Protein AF-A0A968VVZ3-F1 (afdb_monomer)

Radius of gyration: 20.64 Å; Cα contacts (8 Å, |Δi|>4): 419; chains: 1; bounding box: 50×40×56 Å

Foldseek 3Di:
DVLVVLVVCLVVLALVVLLVVLQVVLVVQVVDPSSVVSNVVSVVSQQQLQFQVNLLVLLVVQFADADDPVRAALEAAEEEQEDPFWFADPVVRAIDGDLFCQSVVVLVVCVVVNSHVAYEYEFADQDPVRPTGFRQVRVLVVVVVVPDDPVRYHYHHPDNDLLSSLQRVCVVQDQAGAYEYRGARLLQVQNVLLNVLNNHNYDYRHDSYDPNPDDPDDVSSRDGHPVSSRVSSVNSSNVVVNVVCVVVSSD

Structure (mmCIF, N/CA/C/O backbone):
data_AF-A0A968VVZ3-F1
#
_entry.id   AF-A0A968VVZ3-F1
#
loop_
_atom_site.group_PDB
_atom_site.id
_atom_site.type_symbol
_atom_site.label_atom_id
_atom_site.label_alt_id
_atom_site.label_comp_id
_atom_site.label_asym_id
_atom_site.label_entity_id
_atom_site.label_seq_id
_atom_site.pdbx_PDB_ins_code
_atom_site.Cartn_x
_atom_site.Cartn_y
_atom_site.Cartn_z
_atom_site.occupancy
_atom_site.B_iso_or_equiv
_atom_site.auth_seq_id
_atom_site.auth_comp_id
_atom_site.auth_asym_id
_atom_site.auth_atom_id
_atom_site.pdbx_PDB_model_num
ATOM 1 N N . MET A 1 1 ? 19.762 0.634 8.869 1.00 58.88 1 MET A N 1
ATOM 2 C CA . MET A 1 1 ? 20.453 0.510 7.560 1.00 58.88 1 MET A CA 1
ATOM 3 C C . MET A 1 1 ? 19.521 0.044 6.439 1.00 58.88 1 MET A C 1
ATOM 5 O O . MET A 1 1 ? 19.514 0.668 5.385 1.00 58.88 1 MET A O 1
ATOM 9 N N . PHE A 1 2 ? 18.680 -0.972 6.680 1.00 71.88 2 PHE A N 1
ATOM 10 C CA . PHE A 1 2 ? 17.691 -1.483 5.718 1.00 71.88 2 PHE A CA 1
ATOM 11 C C . PHE A 1 2 ? 16.818 -0.399 5.060 1.00 71.88 2 PHE A C 1
ATOM 13 O O . PHE A 1 2 ? 16.739 -0.318 3.838 1.00 71.88 2 PHE A O 1
ATOM 20 N N . PHE A 1 3 ? 16.227 0.485 5.869 1.00 67.62 3 PHE A N 1
ATOM 21 C CA . PHE A 1 3 ? 15.363 1.565 5.387 1.00 67.62 3 PHE A CA 1
ATOM 22 C C . PHE A 1 3 ? 16.064 2.486 4.369 1.00 67.62 3 PHE A C 1
ATOM 24 O O . PHE A 1 3 ? 15.521 2.745 3.297 1.00 67.62 3 PHE A O 1
ATOM 31 N N . ILE A 1 4 ? 17.307 2.895 4.645 1.00 69.31 4 ILE A N 1
ATOM 32 C CA . ILE A 1 4 ? 18.108 3.765 3.766 1.00 69.31 4 ILE A CA 1
ATOM 33 C C . ILE A 1 4 ? 18.433 3.052 2.448 1.00 69.31 4 ILE A C 1
ATOM 35 O O . ILE A 1 4 ? 18.182 3.592 1.373 1.00 69.31 4 ILE A O 1
ATOM 39 N N . ILE A 1 5 ? 18.926 1.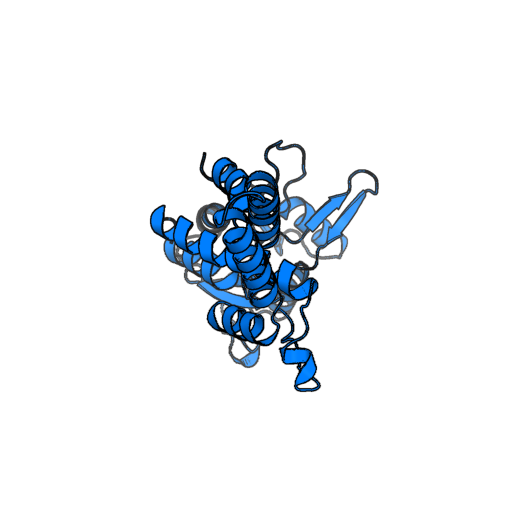811 2.526 1.00 71.44 5 ILE A N 1
ATOM 40 C CA . ILE A 1 5 ? 19.274 1.014 1.342 1.00 71.44 5 ILE A CA 1
ATOM 41 C C . ILE A 1 5 ? 18.036 0.782 0.471 1.00 71.44 5 ILE A C 1
ATOM 43 O O . ILE A 1 5 ? 18.108 0.940 -0.743 1.00 71.44 5 ILE A O 1
ATOM 47 N N . SER A 1 6 ? 16.881 0.491 1.074 1.00 70.81 6 SER A N 1
ATOM 48 C CA . SER A 1 6 ? 15.631 0.290 0.333 1.00 70.81 6 SER A CA 1
ATOM 49 C C . SER A 1 6 ? 15.161 1.548 -0.413 1.00 70.81 6 SER A C 1
ATOM 51 O O . SER A 1 6 ? 14.574 1.440 -1.488 1.00 70.81 6 SER A O 1
ATOM 53 N N . LYS A 1 7 ? 15.451 2.747 0.114 1.00 70.00 7 LYS A N 1
ATOM 54 C CA . LYS A 1 7 ? 15.135 4.025 -0.542 1.00 70.00 7 LYS A CA 1
ATOM 55 C C . LYS A 1 7 ? 16.093 4.316 -1.698 1.00 70.00 7 LYS A C 1
ATOM 57 O O . LYS A 1 7 ? 15.634 4.756 -2.746 1.00 70.00 7 LYS A O 1
ATOM 62 N N . ILE A 1 8 ? 17.387 4.025 -1.530 1.00 70.19 8 ILE A N 1
ATOM 63 C CA . ILE A 1 8 ? 18.401 4.211 -2.579 1.00 70.19 8 ILE A CA 1
ATOM 64 C C . ILE A 1 8 ? 18.1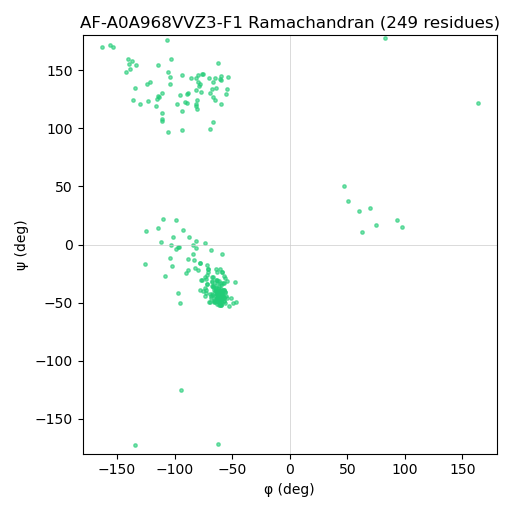98 3.188 -3.697 1.00 70.19 8 ILE A C 1
ATOM 66 O O . ILE A 1 8 ? 18.095 3.558 -4.854 1.00 70.19 8 ILE A O 1
ATOM 70 N N . LEU A 1 9 ? 18.054 1.903 -3.389 1.00 73.88 9 LEU A N 1
ATOM 71 C CA . LEU A 1 9 ? 17.836 0.885 -4.422 1.00 73.88 9 LEU A CA 1
ATOM 72 C C . LEU A 1 9 ? 16.436 0.961 -5.039 1.00 73.88 9 LEU A C 1
ATOM 74 O O . LEU A 1 9 ? 16.229 0.464 -6.141 1.00 73.88 9 LEU A O 1
ATOM 78 N N . GLY A 1 10 ? 15.492 1.631 -4.373 1.00 72.75 10 GLY A N 1
ATOM 79 C CA . GLY A 1 10 ? 14.137 1.829 -4.871 1.00 72.75 10 GLY A CA 1
ATOM 80 C C . GLY A 1 10 ? 14.082 2.511 -6.239 1.00 72.75 10 GLY A C 1
ATOM 81 O O . GLY A 1 10 ? 13.211 2.160 -7.032 1.00 72.75 10 GLY A O 1
ATOM 82 N N . PHE A 1 11 ? 15.017 3.417 -6.568 1.00 76.62 11 PHE A N 1
ATOM 83 C CA . PHE A 1 11 ? 15.039 4.035 -7.902 1.00 76.62 11 PHE A CA 1
ATOM 84 C C . PHE A 1 11 ? 15.372 3.002 -8.988 1.00 76.62 11 PHE A C 1
ATOM 86 O O . PHE A 1 11 ? 14.770 3.023 -10.058 1.00 76.62 11 PHE A O 1
ATOM 93 N N . LEU A 1 12 ? 16.250 2.035 -8.711 1.00 82.88 12 LEU A N 1
ATOM 94 C CA . LEU A 1 12 ? 16.643 1.003 -9.676 1.00 82.88 12 LEU A CA 1
ATOM 95 C C . LEU A 1 12 ? 15.517 0.019 -10.008 1.00 82.88 12 LEU A C 1
ATOM 97 O O . LEU A 1 12 ? 15.704 -0.825 -10.871 1.00 82.88 12 LEU A O 1
ATOM 101 N N . VAL A 1 13 ? 14.361 0.105 -9.353 1.00 88.56 13 VAL A N 1
ATOM 102 C CA . VAL A 1 13 ? 13.221 -0.788 -9.601 1.00 88.56 13 VAL A CA 1
ATOM 103 C C . VAL A 1 13 ? 12.302 -0.260 -10.705 1.00 88.56 13 VAL A C 1
ATOM 105 O O . VAL A 1 13 ? 11.555 -1.023 -11.311 1.00 88.56 13 VAL A O 1
ATOM 108 N N . TYR A 1 14 ? 12.341 1.044 -10.981 1.00 91.25 14 TYR A N 1
ATOM 109 C CA . TYR A 1 14 ? 11.427 1.666 -11.933 1.00 91.25 14 TYR A CA 1
ATOM 110 C C . TYR A 1 14 ? 11.905 1.431 -13.374 1.00 91.25 14 TYR A C 1
ATOM 112 O O . TYR A 1 14 ? 13.008 1.871 -13.713 1.00 91.25 14 TYR A O 1
ATOM 120 N N . PRO A 1 15 ? 11.070 0.846 -14.260 1.00 94.50 15 PRO A N 1
ATOM 121 C CA . PRO A 1 15 ? 11.442 0.597 -15.656 1.00 94.50 15 PRO A CA 1
ATOM 122 C C . PRO A 1 15 ? 11.880 1.857 -16.416 1.00 94.50 15 PRO A C 1
ATOM 124 O O . PRO A 1 15 ? 12.727 1.783 -17.304 1.00 94.50 15 PRO A O 1
ATOM 127 N N . ALA A 1 16 ? 11.368 3.031 -16.031 1.00 92.81 16 ALA A N 1
ATOM 128 C CA . ALA A 1 16 ? 11.788 4.324 -16.573 1.00 92.81 16 ALA A CA 1
ATOM 129 C C . ALA A 1 16 ? 13.296 4.569 -16.435 1.00 92.81 16 ALA A C 1
ATOM 131 O O . ALA A 1 16 ? 13.942 5.040 -17.372 1.00 92.81 16 ALA A O 1
ATOM 132 N N . ASN A 1 17 ? 13.873 4.187 -15.295 1.00 93.31 17 ASN A N 1
ATOM 133 C CA . ASN A 1 17 ? 15.298 4.359 -15.048 1.00 93.31 17 ASN A CA 1
ATOM 134 C C . ASN A 1 17 ? 16.124 3.387 -15.895 1.00 93.31 17 ASN A C 1
ATOM 136 O O . ASN A 1 17 ? 17.183 3.764 -16.389 1.00 93.31 17 ASN A O 1
ATOM 140 N N . TRP A 1 18 ? 15.623 2.174 -16.147 1.00 95.19 18 TRP A N 1
ATOM 141 C CA . TRP A 1 18 ? 16.274 1.226 -17.057 1.00 95.19 18 TRP A CA 1
ATOM 142 C C . TRP A 1 18 ? 16.308 1.762 -18.485 1.00 95.19 18 TRP A C 1
ATOM 144 O O . TRP A 1 18 ? 17.365 1.763 -19.110 1.00 95.19 18 TRP A O 1
ATOM 154 N N . VAL A 1 19 ? 15.178 2.280 -18.975 1.00 96.50 19 VAL A N 1
ATOM 155 C CA . VAL A 1 19 ? 15.088 2.924 -20.294 1.00 96.50 19 VAL A CA 1
ATOM 156 C C . VAL A 1 19 ? 16.096 4.068 -20.397 1.00 96.50 19 VAL A C 1
ATOM 158 O O . VAL A 1 19 ? 16.888 4.087 -21.339 1.00 96.50 19 VAL A O 1
ATOM 161 N N . GLY A 1 20 ? 16.130 4.972 -19.412 1.00 95.94 20 GLY A N 1
ATOM 162 C CA . GLY A 1 20 ? 17.057 6.108 -19.388 1.00 95.94 20 GLY A CA 1
ATOM 163 C C . GLY A 1 20 ? 18.530 5.691 -19.397 1.00 95.94 20 GLY A C 1
ATOM 164 O O . GLY A 1 20 ? 19.295 6.157 -20.242 1.00 95.94 20 GLY A O 1
ATOM 165 N N . ILE A 1 21 ? 18.923 4.763 -18.519 1.00 95.75 21 ILE A N 1
ATOM 166 C CA . ILE A 1 21 ? 20.298 4.237 -18.445 1.00 95.75 21 ILE A CA 1
ATOM 167 C C . ILE A 1 21 ? 20.705 3.598 -19.779 1.00 95.75 21 ILE A C 1
ATOM 169 O O . ILE A 1 21 ? 21.800 3.855 -20.284 1.00 95.75 21 ILE A O 1
ATOM 173 N N . LEU A 1 22 ? 19.821 2.801 -20.385 1.00 97.44 22 LEU A N 1
ATOM 174 C CA . LEU A 1 22 ? 20.093 2.155 -21.668 1.00 97.44 22 LEU A CA 1
ATOM 175 C C . LEU A 1 22 ? 20.191 3.158 -22.820 1.00 97.44 22 LEU A C 1
ATOM 177 O O . LEU A 1 22 ? 21.026 2.963 -23.699 1.00 97.44 22 LEU A O 1
ATOM 181 N N . LEU A 1 23 ? 19.400 4.236 -22.821 1.00 98.12 23 LEU A N 1
ATOM 182 C CA . LEU A 1 23 ? 19.503 5.294 -23.833 1.00 98.12 23 LEU A CA 1
ATOM 183 C C . LEU A 1 23 ? 20.813 6.077 -23.711 1.00 98.12 23 LEU A C 1
ATOM 185 O O . LEU A 1 23 ? 21.470 6.322 -24.723 1.00 98.12 23 LEU A O 1
ATOM 189 N N . VAL A 1 24 ? 21.232 6.418 -22.489 1.00 98.06 24 VAL A N 1
ATOM 190 C CA . VAL A 1 24 ? 22.539 7.052 -22.249 1.00 98.06 24 V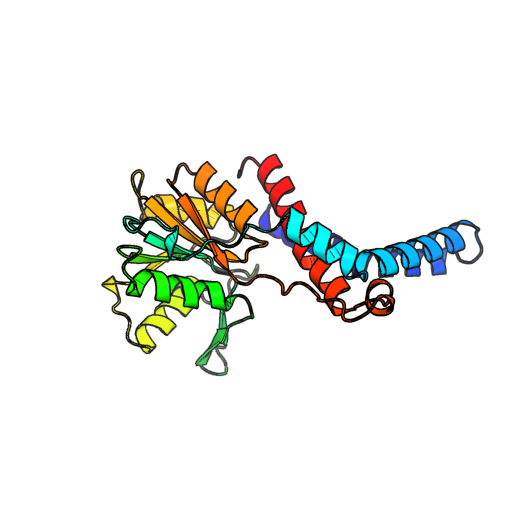AL A CA 1
ATOM 191 C C . VAL A 1 24 ? 23.664 6.133 -22.720 1.00 98.06 24 VAL A C 1
ATOM 193 O O . VAL A 1 24 ? 24.543 6.565 -23.465 1.00 98.06 24 VAL A O 1
ATOM 196 N N . GLY A 1 25 ? 23.605 4.846 -22.372 1.00 98.00 25 GLY A N 1
ATOM 197 C CA . GLY A 1 25 ? 24.554 3.853 -22.868 1.00 98.00 25 GLY A CA 1
ATOM 198 C C . GLY A 1 25 ? 24.547 3.752 -24.398 1.00 98.00 25 GLY A C 1
ATOM 199 O O . GLY A 1 25 ? 25.604 3.773 -25.026 1.00 98.00 25 GLY A O 1
ATOM 200 N N . ALA A 1 26 ? 23.369 3.713 -25.023 1.00 97.94 26 ALA A N 1
ATOM 201 C CA . ALA A 1 26 ? 23.236 3.675 -26.477 1.00 97.94 26 ALA A CA 1
ATOM 202 C C . ALA A 1 26 ? 23.899 4.886 -27.149 1.00 97.94 26 ALA A C 1
ATOM 204 O O . ALA A 1 26 ? 24.568 4.732 -28.172 1.00 97.94 26 ALA A O 1
ATOM 205 N N . TRP A 1 27 ? 23.762 6.074 -26.555 1.00 97.75 27 TRP A N 1
ATOM 206 C CA . TRP A 1 27 ? 24.393 7.300 -27.036 1.00 97.75 27 TRP A CA 1
ATOM 207 C C . TRP A 1 27 ? 25.920 7.287 -26.876 1.00 97.75 27 TRP A C 1
ATOM 209 O O . TRP A 1 27 ? 26.628 7.597 -27.838 1.00 97.75 27 TRP A O 1
ATOM 219 N N . LEU A 1 28 ? 26.435 6.876 -25.712 1.00 98.06 28 LEU A N 1
ATOM 220 C CA . LEU A 1 28 ? 27.879 6.774 -25.451 1.00 98.06 28 LEU A CA 1
ATOM 221 C C . LEU A 1 28 ? 28.561 5.780 -26.402 1.00 98.06 28 LEU A C 1
ATOM 223 O O . LEU A 1 28 ? 29.634 6.056 -26.937 1.00 98.06 28 LEU A O 1
ATOM 227 N N . PHE A 1 29 ? 27.906 4.652 -26.684 1.00 97.19 29 PHE A N 1
ATOM 228 C CA . PHE A 1 29 ? 28.425 3.596 -27.555 1.00 97.19 29 PHE A CA 1
ATOM 229 C C . PHE A 1 29 ? 27.881 3.659 -28.989 1.00 97.19 29 PHE A C 1
ATOM 231 O O . PHE A 1 29 ? 27.949 2.661 -29.707 1.00 97.19 29 PHE A O 1
ATOM 238 N N . LYS A 1 30 ? 27.376 4.813 -29.453 1.00 94.62 30 LYS A N 1
ATOM 239 C CA . LYS A 1 30 ? 26.719 4.952 -30.772 1.00 94.62 30 LYS A CA 1
ATOM 240 C C . LYS A 1 30 ? 27.588 4.569 -31.975 1.00 94.62 30 LYS A C 1
ATOM 242 O O . LYS A 1 30 ? 27.058 4.234 -33.027 1.00 94.62 30 LYS A O 1
ATOM 247 N N . LYS A 1 31 ? 28.918 4.617 -31.826 1.00 95.44 31 LYS A N 1
ATOM 248 C CA . LYS A 1 31 ? 29.891 4.210 -32.859 1.00 95.44 31 LYS A CA 1
ATOM 249 C C . LYS A 1 31 ? 30.174 2.700 -32.875 1.00 95.44 31 LYS A C 1
ATOM 251 O O . LYS A 1 31 ? 30.846 2.220 -33.778 1.00 95.44 31 LYS A O 1
ATOM 256 N N . HIS A 1 32 ? 29.674 1.952 -31.892 1.00 95.56 32 HIS A N 1
ATOM 257 C CA . HIS A 1 32 ? 29.888 0.514 -31.743 1.00 95.56 32 HIS A CA 1
ATOM 258 C C . HIS A 1 32 ? 28.574 -0.254 -31.921 1.00 95.56 32 HIS A C 1
ATOM 260 O O . HIS A 1 32 ? 27.493 0.245 -31.603 1.00 95.56 32 HIS A O 1
ATOM 266 N N . ALA A 1 33 ? 28.655 -1.524 -32.331 1.00 94.06 33 ALA A N 1
ATOM 267 C CA . ALA A 1 33 ? 27.480 -2.401 -32.427 1.00 94.06 33 ALA A CA 1
ATOM 268 C C . ALA A 1 33 ? 26.717 -2.529 -31.089 1.00 94.06 33 ALA A C 1
ATOM 270 O O . ALA A 1 33 ? 25.503 -2.745 -31.079 1.00 94.06 33 ALA A O 1
ATOM 271 N N . ALA A 1 34 ? 27.415 -2.351 -29.961 1.00 95.50 34 ALA A N 1
ATOM 272 C CA . ALA A 1 34 ? 26.825 -2.312 -28.627 1.00 95.50 34 ALA A CA 1
ATOM 273 C C . ALA A 1 34 ? 25.782 -1.190 -28.465 1.00 95.50 34 ALA A C 1
ATOM 275 O O . ALA A 1 34 ? 24.735 -1.438 -27.874 1.00 95.50 34 ALA A O 1
ATOM 276 N N . GLY A 1 35 ? 25.995 -0.001 -29.047 1.00 96.88 35 GLY A N 1
ATOM 277 C CA . GLY A 1 35 ? 25.041 1.108 -28.947 1.00 96.88 35 GLY A CA 1
ATOM 278 C C . GLY A 1 35 ? 23.679 0.770 -29.557 1.00 96.88 35 GLY A C 1
ATOM 279 O O . GLY A 1 35 ? 22.640 1.009 -28.945 1.00 96.88 35 GLY A O 1
ATOM 280 N N . LYS A 1 36 ? 23.673 0.099 -30.719 1.00 96.50 36 LYS A N 1
ATOM 281 C CA . LYS A 1 36 ? 22.439 -0.379 -31.365 1.00 96.50 36 LYS A CA 1
ATOM 282 C C . LYS A 1 36 ? 21.722 -1.432 -30.513 1.00 96.50 36 LYS A C 1
ATOM 284 O O . LYS A 1 36 ? 20.500 -1.392 -30.413 1.00 96.50 36 LYS A O 1
ATOM 289 N N . LYS A 1 37 ? 22.462 -2.347 -29.873 1.00 97.50 37 LYS A N 1
ATOM 290 C CA . LYS A 1 37 ? 21.883 -3.344 -28.951 1.00 97.50 37 LYS A CA 1
ATOM 291 C C . LYS A 1 37 ? 21.221 -2.679 -27.740 1.00 97.50 37 LYS A C 1
ATOM 293 O O . LYS A 1 37 ? 20.104 -3.049 -27.397 1.00 97.50 37 LYS A O 1
ATOM 298 N N . LEU A 1 38 ? 21.872 -1.683 -27.137 1.00 98.19 38 LEU A N 1
ATOM 299 C CA . LEU A 1 38 ? 21.331 -0.933 -25.996 1.00 98.19 38 LEU A CA 1
ATOM 300 C C . LEU A 1 38 ? 20.068 -0.144 -26.369 1.00 98.19 38 LEU A C 1
ATOM 302 O O . LEU A 1 38 ? 19.110 -0.135 -25.600 1.00 98.19 38 LEU A O 1
ATOM 306 N N . LEU A 1 39 ? 20.026 0.446 -27.569 1.00 98.00 39 LEU A N 1
ATOM 307 C CA . LEU A 1 39 ? 18.833 1.123 -28.080 1.00 98.00 39 LEU A CA 1
ATOM 308 C C . LEU A 1 39 ? 17.647 0.157 -28.219 1.00 98.00 39 LEU A C 1
ATOM 310 O O . LEU A 1 39 ? 16.561 0.444 -27.719 1.00 98.00 39 LEU A O 1
ATOM 314 N N . TRP A 1 40 ? 17.856 -1.002 -28.853 1.00 98.00 40 TRP A N 1
ATOM 315 C CA . TRP A 1 40 ? 16.805 -2.016 -28.993 1.00 98.00 40 TRP A CA 1
ATOM 316 C C . TRP A 1 40 ? 16.369 -2.595 -27.649 1.00 98.00 40 TRP A C 1
ATOM 318 O O . TRP A 1 40 ? 15.178 -2.817 -27.451 1.00 98.00 40 TRP A O 1
ATOM 328 N N . ALA A 1 41 ? 17.298 -2.789 -26.709 1.00 97.88 41 ALA A N 1
ATOM 329 C CA . ALA A 1 41 ? 16.965 -3.202 -25.350 1.00 97.88 41 ALA A CA 1
ATOM 330 C C . ALA A 1 41 ? 16.096 -2.153 -24.638 1.00 97.88 41 ALA A C 1
ATOM 332 O O . ALA A 1 41 ? 15.095 -2.508 -24.023 1.00 97.88 41 ALA A O 1
ATOM 333 N N . SER A 1 42 ? 16.431 -0.865 -24.770 1.00 97.75 42 SER A N 1
ATOM 334 C CA . SER A 1 42 ? 15.635 0.229 -24.205 1.00 97.75 42 SER A CA 1
ATOM 335 C C . SER A 1 42 ? 14.214 0.247 -24.774 1.00 97.75 42 SER A C 1
ATOM 337 O O . SER A 1 42 ? 13.242 0.284 -24.019 1.00 97.75 42 SER A O 1
ATOM 339 N N . LEU A 1 43 ? 14.084 0.117 -26.099 1.00 96.50 43 LEU A N 1
ATOM 340 C CA . LEU A 1 43 ? 12.785 0.044 -26.762 1.00 96.50 43 LEU A CA 1
ATOM 341 C C . LEU A 1 43 ? 11.986 -1.191 -26.324 1.00 96.50 43 LEU A C 1
ATOM 343 O O . LEU A 1 43 ? 10.795 -1.078 -26.052 1.00 96.50 43 LEU A O 1
ATOM 347 N N . ALA A 1 44 ? 12.631 -2.354 -26.211 1.00 96.06 44 ALA A N 1
ATOM 348 C CA . ALA A 1 44 ? 11.982 -3.578 -25.752 1.00 96.06 44 ALA A CA 1
ATOM 349 C C . ALA A 1 44 ? 11.457 -3.440 -24.314 1.00 96.06 44 ALA A C 1
ATOM 351 O O . ALA A 1 44 ? 10.307 -3.787 -24.053 1.00 96.06 44 ALA A O 1
ATOM 352 N N . ILE A 1 45 ? 12.256 -2.879 -23.397 1.00 96.31 45 ILE A N 1
ATOM 353 C CA . ILE A 1 45 ? 11.820 -2.591 -22.022 1.00 96.31 45 ILE A CA 1
ATOM 354 C C . ILE A 1 45 ? 10.639 -1.623 -22.037 1.00 96.31 45 ILE A C 1
ATOM 356 O O . ILE A 1 45 ? 9.632 -1.889 -21.385 1.00 96.31 45 ILE A O 1
ATOM 360 N N . PHE A 1 46 ? 10.722 -0.532 -22.799 1.00 96.00 46 PHE A N 1
ATOM 361 C CA . PHE A 1 46 ? 9.616 0.412 -22.903 1.00 96.00 46 PHE A CA 1
ATOM 362 C C . PHE A 1 46 ? 8.333 -0.275 -23.385 1.00 96.00 46 PHE A C 1
ATOM 364 O O . PHE A 1 46 ? 7.302 -0.136 -22.737 1.00 96.00 46 PHE A O 1
ATOM 371 N N . VAL A 1 47 ? 8.387 -1.068 -24.459 1.00 94.31 47 VAL A N 1
ATOM 372 C CA . VAL A 1 47 ? 7.218 -1.784 -25.001 1.00 94.31 47 VAL A CA 1
ATOM 373 C C . VAL A 1 47 ? 6.648 -2.781 -23.990 1.00 94.31 47 VAL A C 1
ATOM 375 O O . VAL A 1 47 ? 5.445 -2.776 -23.750 1.00 94.31 47 VAL A O 1
ATOM 378 N N . VAL A 1 48 ? 7.485 -3.602 -23.351 1.00 95.25 48 VAL A N 1
ATOM 379 C CA . VAL A 1 48 ? 7.035 -4.610 -22.374 1.00 95.25 48 VAL A CA 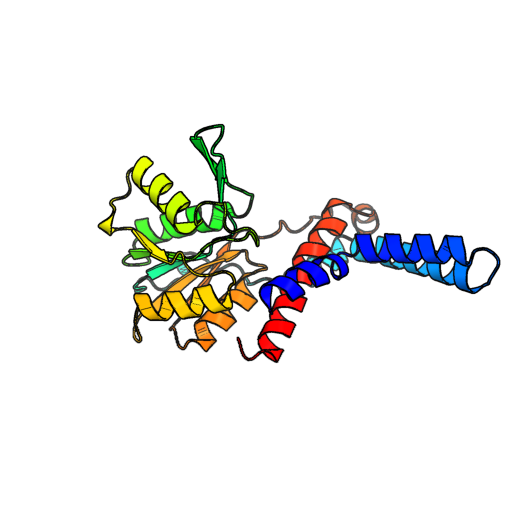1
ATOM 380 C C . VAL A 1 48 ? 6.382 -3.952 -21.162 1.00 95.25 48 VAL A C 1
ATOM 382 O O . VAL A 1 48 ? 5.261 -4.298 -20.792 1.00 95.25 48 VAL A O 1
ATOM 385 N N . PHE A 1 49 ? 7.054 -2.974 -20.559 1.00 95.94 49 PHE A N 1
ATOM 386 C CA . PHE A 1 49 ? 6.575 -2.333 -19.339 1.00 95.94 49 PHE A CA 1
ATOM 387 C C . PHE A 1 49 ? 5.528 -1.250 -19.603 1.00 95.94 49 PHE A C 1
ATOM 389 O O . PHE A 1 49 ? 4.998 -0.690 -18.660 1.00 95.94 49 PHE A O 1
ATOM 396 N N . SER A 1 50 ? 5.182 -0.940 -20.848 1.00 94.88 50 SER A N 1
ATOM 397 C CA . SER A 1 50 ? 4.031 -0.084 -21.172 1.00 94.88 50 SER A CA 1
ATOM 398 C C . SER A 1 50 ? 2.822 -0.890 -21.663 1.00 94.88 50 SER A C 1
ATOM 400 O O . SER A 1 50 ? 1.763 -0.317 -21.925 1.00 94.88 50 SER A O 1
ATOM 402 N N . ASN A 1 51 ? 2.950 -2.220 -21.754 1.00 94.50 51 ASN A N 1
ATOM 403 C CA . ASN A 1 51 ? 1.917 -3.108 -22.267 1.00 94.50 51 ASN A CA 1
ATOM 404 C C . ASN A 1 51 ? 0.841 -3.432 -21.212 1.00 94.50 51 ASN A C 1
ATOM 406 O O . ASN A 1 51 ? 1.115 -4.051 -20.179 1.00 94.50 51 ASN A O 1
ATOM 410 N N . LYS A 1 52 ? -0.408 -3.054 -21.509 1.00 93.12 52 LYS A N 1
ATOM 411 C CA . LYS A 1 52 ? -1.581 -3.255 -20.639 1.00 93.12 52 LYS A CA 1
ATOM 412 C C . LYS A 1 52 ? -1.865 -4.740 -20.321 1.00 93.12 52 LYS A C 1
ATOM 414 O O . LYS A 1 52 ? -1.976 -5.058 -19.136 1.00 93.12 52 LYS A O 1
ATOM 419 N N . PRO A 1 53 ? -1.973 -5.667 -21.303 1.00 93.12 53 PRO A N 1
ATOM 420 C CA . PRO A 1 53 ? -2.167 -7.092 -21.019 1.00 93.12 53 PRO A CA 1
ATOM 421 C C . PRO A 1 53 ? -1.112 -7.699 -20.089 1.00 93.12 53 PRO A C 1
ATOM 423 O O . PRO A 1 53 ? -1.470 -8.401 -19.141 1.00 93.12 53 PRO A O 1
ATOM 426 N N . LEU A 1 54 ? 0.173 -7.419 -20.340 1.00 94.50 54 LEU A N 1
ATOM 427 C CA . LEU A 1 54 ? 1.266 -7.943 -19.518 1.00 94.50 54 LEU A CA 1
ATOM 428 C C . LEU A 1 54 ? 1.173 -7.425 -18.081 1.00 94.50 54 LEU A C 1
ATOM 430 O O . LEU A 1 54 ? 1.317 -8.209 -17.143 1.00 94.50 54 LEU A O 1
ATOM 434 N N . TYR A 1 55 ? 0.864 -6.137 -17.905 1.00 94.69 55 TYR A N 1
ATOM 435 C CA . TYR A 1 55 ? 0.640 -5.561 -16.580 1.00 94.69 55 TYR A CA 1
ATOM 436 C C . TYR A 1 55 ? -0.540 -6.211 -15.860 1.00 94.69 55 TYR A C 1
ATOM 438 O O . TYR A 1 55 ? -0.385 -6.670 -14.733 1.00 94.69 55 TYR A O 1
ATOM 446 N N . ASN A 1 56 ? -1.698 -6.320 -16.519 1.00 93.00 56 ASN A N 1
ATOM 447 C CA . ASN A 1 56 ? -2.888 -6.945 -15.937 1.00 93.00 56 ASN A CA 1
ATOM 448 C C . ASN A 1 56 ? -2.615 -8.392 -15.495 1.00 93.00 56 ASN A C 1
ATOM 450 O O . ASN A 1 56 ? -3.119 -8.827 -14.459 1.00 93.00 56 ASN A O 1
ATOM 454 N N . LEU A 1 57 ? -1.838 -9.152 -16.276 1.00 93.88 57 LEU A N 1
ATOM 455 C CA . LEU A 1 57 ? -1.449 -10.516 -15.923 1.00 93.88 57 LEU A CA 1
ATOM 456 C C . LEU A 1 57 ? -0.553 -10.535 -14.680 1.00 93.88 57 LEU A C 1
ATOM 458 O O . LEU A 1 57 ? -0.812 -11.313 -13.759 1.00 93.88 57 LEU A O 1
ATOM 462 N N . ALA A 1 58 ? 0.469 -9.680 -14.654 1.00 95.50 58 ALA A N 1
ATOM 463 C CA . ALA A 1 58 ? 1.416 -9.602 -13.552 1.00 95.50 58 ALA A CA 1
ATOM 464 C C . ALA A 1 58 ? 0.755 -9.112 -12.257 1.00 95.50 58 ALA A C 1
ATOM 466 O O . ALA A 1 58 ? 0.885 -9.774 -11.228 1.00 95.50 58 ALA A O 1
ATOM 467 N N . ASP A 1 59 ? -0.019 -8.027 -12.309 1.00 95.12 59 ASP A N 1
ATOM 468 C CA . ASP A 1 59 ? -0.740 -7.501 -11.149 1.00 95.12 59 ASP A CA 1
ATOM 469 C C . ASP A 1 59 ? -1.731 -8.535 -10.604 1.00 95.12 59 ASP A C 1
ATOM 471 O O . ASP A 1 59 ? -1.709 -8.832 -9.415 1.00 95.12 59 ASP A O 1
ATOM 475 N N . ARG A 1 60 ? -2.502 -9.207 -11.473 1.00 93.25 60 ARG A N 1
ATOM 476 C CA . ARG A 1 60 ? -3.417 -10.286 -11.056 1.00 93.25 60 ARG A CA 1
ATOM 477 C C . ARG A 1 60 ? -2.697 -11.453 -10.379 1.00 93.25 60 ARG A C 1
ATOM 479 O O . ARG A 1 60 ? -3.284 -12.102 -9.519 1.00 93.25 60 ARG A O 1
ATOM 486 N N . SER A 1 61 ? -1.482 -11.776 -10.817 1.00 95.06 61 SER A N 1
ATOM 487 C CA . SER A 1 61 ? -0.698 -12.877 -10.244 1.00 95.06 61 SER A CA 1
ATOM 488 C C . SER A 1 61 ? -0.134 -12.547 -8.862 1.00 95.06 61 SER A C 1
ATOM 490 O O . SER A 1 61 ? 0.061 -13.448 -8.051 1.00 95.06 61 SER A O 1
ATOM 492 N N . TRP A 1 62 ? 0.110 -11.262 -8.603 1.00 96.50 62 TRP A N 1
ATOM 493 C CA . TRP A 1 62 ? 0.730 -10.777 -7.379 1.00 96.50 62 TRP A CA 1
ATOM 494 C C . TRP A 1 62 ? -0.292 -10.333 -6.330 1.00 96.50 62 TRP A C 1
ATOM 496 O O . TRP A 1 62 ? -0.200 -10.717 -5.166 1.00 96.50 62 TRP A O 1
ATOM 506 N N . SER A 1 63 ? -1.247 -9.499 -6.738 1.00 96.12 63 SER A N 1
ATOM 507 C CA . SER A 1 63 ? -2.195 -8.828 -5.857 1.00 96.12 63 SER A CA 1
ATOM 508 C C . SER A 1 63 ? -3.123 -9.816 -5.153 1.00 96.12 63 SER A C 1
ATOM 510 O O . SER A 1 63 ? -3.576 -10.812 -5.723 1.00 96.12 63 SER A O 1
ATOM 512 N N . ALA A 1 64 ? -3.447 -9.510 -3.896 1.00 96.38 64 ALA A N 1
ATOM 513 C CA . ALA A 1 64 ? -4.425 -10.262 -3.127 1.00 96.38 64 ALA A CA 1
ATOM 514 C C . ALA A 1 64 ? -5.798 -10.243 -3.817 1.00 96.38 64 ALA A C 1
ATOM 516 O O . ALA A 1 64 ? -6.193 -9.253 -4.435 1.00 96.38 64 ALA A O 1
ATOM 517 N N . LYS A 1 65 ? -6.533 -11.353 -3.710 1.00 94.81 65 LYS A N 1
ATOM 518 C CA . LYS A 1 65 ? -7.867 -11.488 -4.306 1.00 94.81 65 LYS A CA 1
ATOM 519 C C . LYS A 1 65 ? -8.903 -10.710 -3.489 1.00 94.81 65 LYS A C 1
ATOM 521 O O . LYS A 1 65 ? -8.770 -10.663 -2.270 1.00 94.81 65 LYS A O 1
ATOM 526 N N . PRO A 1 66 ? -9.940 -10.144 -4.128 1.00 94.06 66 PRO A N 1
ATOM 527 C CA . PRO A 1 66 ? -11.018 -9.479 -3.407 1.00 94.06 66 PRO A CA 1
ATOM 528 C C . PRO A 1 66 ? -11.720 -10.436 -2.445 1.00 94.06 66 PRO A C 1
ATOM 530 O O . PRO A 1 66 ? -11.950 -11.600 -2.778 1.00 94.06 66 PRO A O 1
ATOM 533 N N . VAL A 1 67 ? -12.077 -9.908 -1.277 1.00 95.06 67 VAL A N 1
ATOM 534 C CA . VAL A 1 67 ? -12.852 -10.594 -0.240 1.00 95.06 67 VAL A CA 1
ATOM 535 C C . VAL A 1 67 ? -14.222 -9.932 -0.175 1.00 95.06 67 VAL A C 1
ATOM 537 O O . VAL A 1 67 ? -14.313 -8.704 -0.143 1.00 95.06 67 VAL A O 1
ATOM 540 N N . ARG A 1 68 ? -15.296 -10.724 -0.208 1.00 94.06 68 ARG A N 1
ATOM 541 C CA . ARG A 1 68 ? -16.654 -10.192 -0.046 1.00 94.06 68 ARG A CA 1
ATOM 542 C C . ARG A 1 68 ? -16.922 -9.971 1.435 1.00 94.06 68 ARG A C 1
ATOM 544 O O . ARG A 1 68 ? -16.505 -10.779 2.257 1.00 94.06 68 ARG A O 1
ATOM 551 N N . TYR A 1 69 ? -17.689 -8.938 1.772 1.00 92.38 69 TYR A N 1
ATOM 552 C CA . TYR A 1 69 ? -18.098 -8.709 3.162 1.00 92.38 69 TYR A CA 1
ATOM 553 C C . TYR A 1 69 ? -18.864 -9.898 3.759 1.00 92.38 69 TYR A C 1
ATOM 555 O O . TYR A 1 69 ? -18.705 -10.179 4.937 1.00 92.38 69 TYR A O 1
ATOM 563 N N . SER A 1 70 ? -19.643 -10.620 2.944 1.00 92.31 70 SER A N 1
ATOM 564 C CA . SER A 1 70 ? -20.378 -11.826 3.356 1.00 92.31 70 SER A CA 1
ATOM 565 C C . SER A 1 70 ? -19.488 -12.989 3.784 1.00 92.31 70 SER A C 1
ATOM 567 O O . SER A 1 70 ? -19.966 -13.895 4.458 1.00 92.31 70 SER A O 1
ATOM 569 N N . ASP A 1 71 ? -18.228 -12.984 3.352 1.00 93.06 71 ASP A N 1
ATOM 570 C CA . ASP A 1 71 ? -17.294 -14.091 3.554 1.00 93.06 71 ASP A CA 1
ATOM 571 C C . ASP A 1 71 ? -16.370 -13.822 4.757 1.00 93.06 71 ASP A C 1
ATOM 573 O O . ASP A 1 71 ? -15.540 -14.662 5.101 1.00 93.06 71 ASP A O 1
ATOM 577 N N . LEU A 1 72 ? -16.482 -12.641 5.380 1.00 92.81 72 LEU A N 1
ATOM 578 C CA . LEU A 1 72 ? -15.721 -12.283 6.569 1.00 92.81 72 LEU A CA 1
ATOM 579 C C . LEU A 1 72 ? -16.340 -12.910 7.816 1.00 92.81 72 LEU A C 1
ATOM 581 O O . LEU A 1 72 ? -17.552 -12.872 8.016 1.00 92.81 72 LEU A O 1
ATOM 585 N N . ASP A 1 73 ? -15.476 -13.396 8.704 1.00 87.31 73 ASP A N 1
ATOM 586 C CA . ASP A 1 73 ? -15.860 -13.610 10.096 1.00 87.31 73 ASP A CA 1
ATOM 587 C C . ASP A 1 73 ? -16.250 -12.265 10.749 1.00 87.31 73 ASP A C 1
ATOM 589 O O . ASP A 1 73 ? -15.828 -11.194 10.312 1.00 87.31 73 ASP A O 1
ATOM 593 N N . THR A 1 74 ? -17.051 -12.298 11.806 1.00 85.25 74 THR A N 1
ATOM 594 C CA . THR A 1 74 ? -17.508 -11.100 12.533 1.00 85.25 74 THR A CA 1
ATOM 595 C C . THR A 1 74 ? -16.964 -11.041 13.960 1.00 85.25 74 THR A C 1
ATOM 597 O O . THR A 1 74 ? -17.476 -10.298 14.793 1.00 85.25 74 THR A O 1
ATOM 600 N N . ASN A 1 75 ? -15.959 -11.859 14.280 1.00 91.94 75 ASN A N 1
ATOM 601 C CA . ASN A 1 75 ? -15.405 -12.011 15.627 1.00 91.94 75 ASN A CA 1
ATOM 602 C C . ASN A 1 75 ? -13.986 -11.437 15.795 1.00 91.94 75 ASN A C 1
ATOM 604 O O . ASN A 1 75 ? -13.284 -11.834 16.724 1.00 91.94 75 ASN A O 1
ATOM 608 N N . TYR A 1 76 ? -13.557 -10.507 14.936 1.00 97.62 76 TYR A N 1
ATOM 609 C CA . TYR A 1 76 ? -12.230 -9.902 15.061 1.00 97.62 76 TYR A CA 1
ATOM 610 C C . TYR A 1 76 ? -12.144 -8.985 16.291 1.00 97.62 76 TYR A C 1
ATOM 612 O O . TYR A 1 76 ? -13.072 -8.245 16.630 1.00 97.62 76 TYR A O 1
ATOM 620 N N . ASP A 1 77 ? -10.994 -8.968 16.953 1.00 97.06 77 ASP A N 1
ATOM 621 C CA . ASP A 1 77 ? -10.717 -8.005 18.017 1.00 97.06 77 ASP A CA 1
ATOM 622 C C . ASP A 1 77 ? -10.360 -6.637 17.424 1.00 97.06 77 ASP A C 1
ATOM 624 O O . ASP A 1 77 ? -10.831 -5.601 17.902 1.00 97.06 77 ASP A O 1
ATOM 628 N N . TYR A 1 78 ? -9.599 -6.638 16.326 1.00 97.81 78 TYR A N 1
ATOM 629 C CA . TYR A 1 78 ? -9.100 -5.425 15.683 1.00 97.81 78 TYR A CA 1
ATOM 630 C C . TYR A 1 78 ? -9.286 -5.457 14.172 1.00 97.81 78 TYR A C 1
ATOM 632 O O . TYR A 1 78 ? -8.909 -6.423 13.510 1.00 97.81 78 TYR A O 1
ATOM 640 N N . VAL A 1 79 ? -9.772 -4.347 13.617 1.00 98.19 79 VAL A N 1
ATOM 641 C CA . VAL A 1 79 ? -9.565 -4.018 12.205 1.00 98.19 79 VAL A CA 1
ATOM 642 C C . VAL A 1 79 ? -8.403 -3.036 12.112 1.00 98.19 79 VAL A C 1
ATOM 644 O O . VAL A 1 79 ? -8.423 -1.974 12.733 1.00 98.19 79 VAL A O 1
ATOM 647 N N . ILE A 1 80 ? -7.356 -3.414 11.384 1.00 98.38 80 ILE A N 1
ATOM 648 C CA . ILE A 1 80 ? -6.069 -2.718 11.374 1.00 98.38 80 ILE A CA 1
ATOM 649 C C . ILE A 1 80 ? -5.867 -2.046 10.018 1.00 98.38 80 ILE A C 1
ATOM 651 O O . ILE A 1 80 ? -5.570 -2.715 9.030 1.00 98.38 80 ILE A O 1
ATOM 655 N N . ALA A 1 81 ? -5.963 -0.721 9.964 1.00 98.12 81 ALA A N 1
ATOM 656 C CA . ALA A 1 81 ? -5.574 0.054 8.792 1.00 98.12 81 ALA A CA 1
ATOM 657 C C . ALA A 1 81 ? -4.053 0.273 8.779 1.00 98.12 81 ALA A C 1
ATOM 659 O O . ALA A 1 81 ? -3.492 0.875 9.700 1.00 98.12 81 ALA A O 1
ATOM 660 N N . LEU A 1 82 ? -3.377 -0.187 7.722 1.00 95.81 82 LEU A N 1
ATOM 661 C CA . LEU A 1 82 ? -1.967 0.146 7.499 1.00 95.81 82 LEU A CA 1
ATOM 662 C C . LEU A 1 82 ? -1.839 1.554 6.903 1.00 95.81 82 LEU A C 1
ATOM 664 O O . LEU A 1 82 ? -2.532 1.877 5.933 1.00 95.81 82 LEU A O 1
ATOM 668 N N . GLY A 1 83 ? -0.888 2.335 7.421 1.00 92.81 83 GLY A N 1
ATOM 669 C CA . GLY A 1 83 ? -0.500 3.649 6.903 1.00 92.81 83 GLY A CA 1
ATOM 670 C C . GLY A 1 83 ? 0.066 3.618 5.475 1.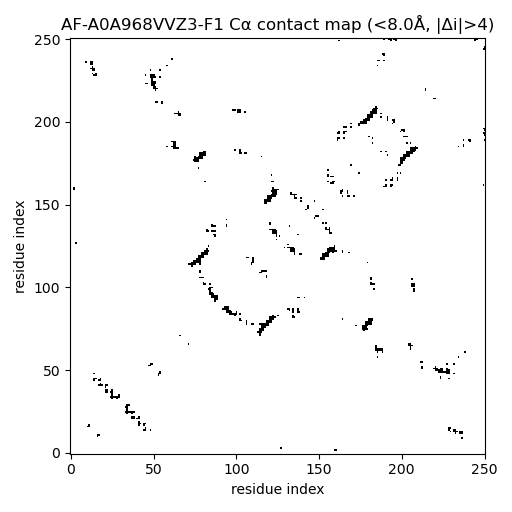00 92.81 83 GLY A C 1
ATOM 671 O O . GLY A 1 83 ? 0.041 2.604 4.776 1.00 92.81 83 GLY A O 1
ATOM 672 N N . GLY A 1 84 ? 0.591 4.744 5.012 1.00 91.38 84 GLY A N 1
ATOM 673 C CA . GLY A 1 84 ? 0.991 5.031 3.638 1.00 91.38 84 GLY A CA 1
ATOM 674 C C . GLY A 1 84 ? -0.109 5.706 2.814 1.00 91.38 84 GLY A C 1
ATOM 675 O O . GLY A 1 84 ? -0.079 5.630 1.585 1.00 91.38 84 GLY A O 1
ATOM 676 N N . MET A 1 85 ? -1.088 6.337 3.461 1.00 93.38 85 MET A N 1
ATOM 677 C CA . MET A 1 85 ? -2.279 6.925 2.844 1.00 93.38 85 MET A CA 1
ATOM 678 C C . MET A 1 85 ? -2.514 8.399 3.177 1.00 93.38 85 MET A C 1
ATOM 680 O O . MET A 1 85 ? -3.273 9.042 2.452 1.00 93.38 85 MET A O 1
ATOM 684 N N . ALA A 1 86 ? -1.877 8.938 4.217 1.00 92.62 86 ALA A N 1
ATOM 685 C CA . ALA A 1 86 ? -2.075 10.321 4.629 1.00 92.62 86 ALA A CA 1
ATOM 686 C C . ALA A 1 86 ? -0.778 11.025 5.046 1.00 92.62 86 ALA A C 1
ATOM 688 O O . ALA A 1 86 ? 0.190 10.402 5.477 1.00 92.62 86 ALA A O 1
ATOM 689 N N . SER A 1 87 ? -0.787 12.349 4.928 1.00 90.88 87 SER A N 1
ATOM 690 C CA . SER A 1 87 ? 0.203 13.256 5.507 1.00 90.88 87 SER A CA 1
ATOM 691 C C . SER A 1 87 ? -0.499 14.507 6.037 1.00 90.88 87 SER A C 1
ATOM 693 O O . SER A 1 87 ? -1.612 14.822 5.614 1.00 90.88 87 SER A O 1
ATOM 695 N N . TYR A 1 88 ? 0.140 15.241 6.944 1.00 90.50 88 TYR A N 1
ATOM 696 C CA . TYR A 1 88 ? -0.374 16.530 7.409 1.00 90.50 88 TYR A CA 1
ATOM 697 C C . TYR A 1 88 ? 0.269 17.666 6.614 1.00 90.50 88 TYR A C 1
ATOM 699 O O . TYR A 1 88 ? 1.493 17.704 6.483 1.00 90.50 88 TYR A O 1
ATOM 707 N N . LEU A 1 89 ? -0.541 18.565 6.054 1.00 89.06 89 LEU A N 1
ATOM 708 C CA . LEU A 1 89 ? -0.044 19.784 5.423 1.00 89.06 89 LEU A CA 1
ATOM 709 C C . LEU A 1 89 ? -0.069 20.909 6.449 1.00 89.06 89 LEU A C 1
ATOM 711 O O . LEU A 1 89 ? -1.113 21.510 6.674 1.00 89.06 89 LEU A O 1
ATOM 715 N N . GLU A 1 90 ? 1.084 21.181 7.053 1.00 87.31 90 GLU A N 1
ATOM 716 C CA . GLU A 1 90 ? 1.212 22.168 8.129 1.00 87.31 90 GLU A CA 1
ATOM 717 C C . GLU A 1 90 ? 0.814 23.582 7.683 1.00 87.31 90 GLU A C 1
ATOM 719 O O . GLU A 1 90 ? 0.097 24.258 8.405 1.00 87.31 90 GLU A O 1
ATOM 724 N N . GLU A 1 91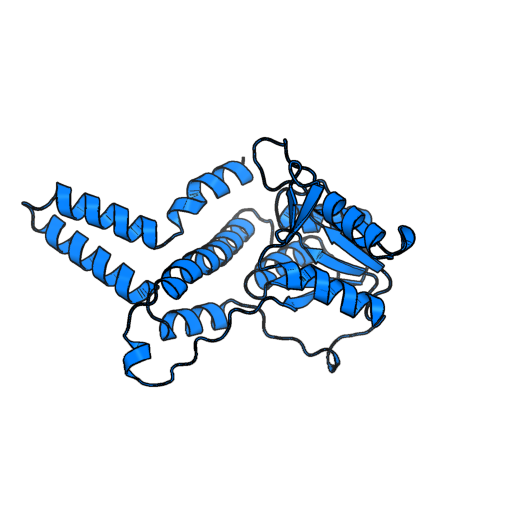 ? 1.172 23.982 6.458 1.00 91.06 91 GLU A N 1
ATOM 725 C CA . GLU A 1 91 ? 0.822 25.294 5.883 1.00 91.06 91 GLU A CA 1
ATOM 726 C C . GLU A 1 91 ? -0.692 25.545 5.796 1.00 91.06 91 GLU A C 1
ATOM 728 O O . GLU A 1 91 ? -1.141 26.679 5.933 1.00 91.06 91 GLU A O 1
ATOM 733 N N . TYR A 1 92 ? -1.477 24.493 5.561 1.00 90.44 92 TYR A N 1
ATOM 734 C CA . TYR A 1 92 ? -2.922 24.594 5.339 1.00 90.44 92 TYR A CA 1
ATOM 735 C C . TYR A 1 92 ? -3.747 23.977 6.475 1.00 90.44 92 TYR A C 1
ATOM 737 O O . TYR A 1 92 ? -4.969 23.914 6.375 1.00 90.44 92 TYR A O 1
ATOM 745 N N . GLU A 1 93 ? -3.079 23.472 7.513 1.00 89.38 93 GLU A N 1
ATOM 746 C CA . GLU A 1 93 ? -3.669 22.840 8.694 1.00 89.38 93 GLU A CA 1
ATOM 747 C C . GLU A 1 93 ? -4.696 21.728 8.395 1.00 89.38 93 GLU A C 1
ATOM 749 O O . GLU A 1 93 ? -5.696 21.570 9.096 1.00 89.38 93 GLU A O 1
ATOM 754 N N . PHE A 1 94 ? -4.465 20.913 7.355 1.00 90.31 94 PHE A N 1
ATOM 755 C CA . PHE A 1 94 ? -5.360 19.795 7.037 1.00 90.31 94 PHE A CA 1
ATOM 756 C C . PHE A 1 94 ? -4.640 18.495 6.676 1.00 90.31 94 PHE A C 1
ATOM 758 O O . PHE A 1 94 ? -3.482 18.454 6.253 1.00 90.31 94 PHE A O 1
ATOM 765 N N . THR A 1 95 ? -5.373 17.391 6.835 1.00 93.06 95 THR A N 1
ATOM 766 C CA . THR A 1 95 ? -4.901 16.051 6.472 1.00 93.06 95 THR A CA 1
ATOM 767 C C . THR A 1 95 ? -5.054 15.824 4.973 1.00 93.06 95 THR A C 1
ATOM 769 O O . THR A 1 95 ? -6.167 15.774 4.448 1.00 93.06 95 THR A O 1
ATOM 772 N N . LYS A 1 96 ? -3.937 15.634 4.273 1.00 93.44 96 LYS A N 1
ATOM 773 C CA . LYS A 1 96 ? -3.919 15.263 2.860 1.00 93.44 96 LYS A CA 1
ATOM 774 C C . LYS A 1 96 ? -3.949 13.749 2.721 1.00 93.44 96 LYS A C 1
ATOM 776 O O . LYS A 1 96 ? -3.025 13.061 3.147 1.00 93.44 96 LYS A O 1
ATOM 781 N N . PHE A 1 97 ? -4.960 13.254 2.024 1.00 94.75 97 PHE A N 1
ATOM 782 C CA . PHE A 1 97 ? -5.067 11.853 1.644 1.00 94.75 97 PHE A CA 1
ATOM 783 C C . PHE A 1 97 ? -4.497 11.602 0.245 1.00 94.75 97 PHE A C 1
ATOM 785 O O . PHE A 1 97 ? -4.589 12.444 -0.649 1.00 94.75 97 PHE A O 1
ATOM 792 N N . ASN A 1 98 ? -3.900 10.429 0.053 1.00 93.44 98 ASN A N 1
ATOM 793 C CA . ASN A 1 98 ? -3.462 9.927 -1.247 1.00 93.44 98 ASN A CA 1
ATOM 794 C C . ASN A 1 98 ? -4.403 8.797 -1.733 1.00 93.44 98 ASN A C 1
ATOM 796 O O . ASN A 1 98 ? -5.296 8.388 -0.989 1.00 93.44 98 ASN A O 1
ATOM 800 N N . PRO A 1 99 ? -4.219 8.245 -2.949 1.00 92.50 99 PRO A N 1
ATOM 801 C CA . PRO A 1 99 ? -5.100 7.200 -3.491 1.00 92.50 99 PRO A CA 1
ATOM 802 C C . PRO A 1 99 ? -5.210 5.905 -2.662 1.00 92.50 99 PRO A C 1
ATOM 804 O O . PRO A 1 99 ? -6.015 5.043 -2.982 1.00 92.50 99 PRO A O 1
ATOM 807 N N . SER A 1 100 ? -4.406 5.724 -1.610 1.00 93.69 100 SER A N 1
ATOM 808 C CA . SER A 1 100 ? -4.519 4.601 -0.669 1.00 93.69 100 SER A CA 1
ATOM 809 C C . SER A 1 100 ? -5.483 4.861 0.494 1.00 93.69 100 SER A C 1
ATOM 811 O O . SER A 1 100 ? -5.562 4.023 1.389 1.00 93.69 100 SER A O 1
ATOM 813 N N . ALA A 1 101 ? -6.218 5.978 0.497 1.00 96.06 101 ALA A N 1
ATOM 814 C CA . ALA A 1 101 ? -7.183 6.333 1.544 1.00 96.06 101 ALA A CA 1
ATOM 815 C C . ALA A 1 101 ? -8.303 5.300 1.741 1.00 96.06 101 ALA A C 1
ATOM 817 O O . ALA A 1 101 ? -8.830 5.181 2.847 1.00 96.06 101 ALA A O 1
ATOM 818 N N . ASP A 1 102 ? -8.595 4.489 0.719 1.00 94.62 102 ASP A N 1
ATOM 819 C CA . ASP A 1 102 ? -9.490 3.331 0.812 1.00 94.62 102 ASP A CA 1
ATOM 820 C C . ASP A 1 102 ? -9.188 2.441 2.021 1.00 94.62 102 ASP A C 1
ATOM 822 O O . ASP A 1 102 ? -10.103 1.861 2.596 1.00 94.62 102 ASP A O 1
ATOM 826 N N . ARG A 1 103 ? -7.920 2.341 2.446 1.00 97.31 103 ARG A N 1
ATOM 827 C CA . ARG A 1 103 ? -7.547 1.546 3.624 1.00 97.31 103 ARG A CA 1
ATOM 828 C C . ARG A 1 103 ? -8.231 2.054 4.889 1.00 97.31 103 ARG A C 1
ATOM 830 O O . ARG A 1 103 ? -8.768 1.249 5.644 1.00 97.31 103 ARG A O 1
ATOM 837 N N . LEU A 1 104 ? -8.249 3.371 5.097 1.00 97.75 104 LEU A N 1
ATOM 838 C CA . LEU A 1 104 ? -8.931 3.982 6.235 1.00 97.75 104 LEU A CA 1
ATOM 839 C C . LEU A 1 104 ? -10.442 3.855 6.092 1.00 97.75 104 LEU A C 1
ATOM 841 O O . LEU A 1 104 ? -11.100 3.397 7.020 1.00 97.75 104 LEU A O 1
ATOM 845 N N . LEU A 1 105 ? -10.974 4.226 4.925 1.00 97.75 105 LEU A N 1
ATOM 846 C CA . LEU A 1 105 ? -12.416 4.243 4.676 1.00 97.75 105 LEU A CA 1
ATOM 847 C C . LEU A 1 105 ? -13.034 2.859 4.893 1.00 97.75 105 LEU A C 1
ATOM 849 O O . LEU A 1 105 ? -14.059 2.726 5.561 1.00 97.75 105 LEU A O 1
ATOM 853 N N . GLN A 1 106 ? -12.376 1.814 4.393 1.00 97.88 106 GLN A N 1
ATOM 854 C CA . GLN A 1 106 ? -12.844 0.444 4.555 1.00 97.88 106 GLN A CA 1
ATOM 855 C C . GLN A 1 106 ? -12.647 -0.076 5.979 1.00 97.88 106 GLN A C 1
ATOM 857 O O . GLN A 1 106 ? -13.535 -0.745 6.499 1.00 97.88 106 GLN A O 1
ATOM 862 N N . ALA A 1 107 ? -11.553 0.277 6.660 1.00 98.19 107 ALA A N 1
ATOM 863 C CA . ALA A 1 107 ? -11.383 -0.076 8.069 1.00 98.19 107 ALA A CA 1
ATOM 864 C C . ALA A 1 107 ? -12.448 0.583 8.965 1.00 98.19 107 ALA A C 1
ATOM 866 O O . ALA A 1 107 ? -13.010 -0.078 9.836 1.00 98.19 107 ALA A O 1
ATOM 867 N N . MET A 1 108 ? -12.780 1.855 8.717 1.00 97.94 108 MET A N 1
ATOM 868 C CA . MET A 1 108 ? -13.867 2.563 9.403 1.00 97.94 108 MET A CA 1
ATOM 869 C C . MET A 1 108 ? -15.217 1.890 9.156 1.00 97.94 108 MET A C 1
ATOM 871 O O . MET A 1 108 ? -15.977 1.682 10.102 1.00 97.94 108 MET A O 1
ATOM 875 N N . TYR A 1 109 ? -15.507 1.532 7.902 1.00 97.31 109 TYR A N 1
ATOM 876 C CA . TYR A 1 109 ? -16.737 0.832 7.542 1.00 97.31 109 TYR A CA 1
ATOM 877 C C . TYR A 1 109 ? -16.846 -0.512 8.269 1.00 97.31 109 TYR A C 1
ATOM 879 O O . TYR A 1 109 ? -17.839 -0.757 8.949 1.00 97.31 109 TYR A O 1
ATOM 887 N N . LEU A 1 110 ? -15.808 -1.350 8.195 1.00 97.50 110 LEU A N 1
ATOM 888 C CA . LEU A 1 110 ? -15.764 -2.660 8.853 1.00 97.50 110 LEU A CA 1
ATOM 889 C C . LEU A 1 110 ? -15.913 -2.538 10.376 1.00 97.50 110 LEU A C 1
ATOM 891 O O . LEU A 1 110 ? -16.637 -3.319 10.994 1.00 97.50 110 LEU A O 1
ATOM 895 N N . TYR A 1 111 ? -15.283 -1.527 10.978 1.00 97.25 111 TYR A N 1
ATOM 896 C CA . TYR A 1 111 ? -15.443 -1.228 12.396 1.00 97.25 111 TYR A CA 1
ATOM 897 C C . TYR A 1 111 ? -16.894 -0.868 12.752 1.00 97.25 111 TYR A C 1
ATOM 899 O O . TYR A 1 111 ? -17.485 -1.481 13.642 1.00 97.25 111 TYR A O 1
ATOM 907 N N . LYS A 1 112 ? -17.510 0.085 12.039 1.00 96.00 112 LYS A N 1
ATOM 908 C CA . LYS A 1 112 ? -18.896 0.508 12.311 1.00 96.00 112 LYS A CA 1
ATOM 909 C C . LYS A 1 112 ? -19.918 -0.590 11.982 1.00 96.00 112 LYS A C 1
ATOM 911 O O . LYS A 1 112 ? -20.935 -0.683 12.663 1.00 96.00 112 LYS A O 1
ATOM 916 N N . ALA A 1 113 ? -19.611 -1.471 11.029 1.00 95.69 113 ALA A N 1
ATOM 917 C CA . ALA A 1 113 ? -20.369 -2.689 10.735 1.00 95.69 113 ALA A CA 1
ATOM 918 C C . ALA A 1 113 ? -20.182 -3.805 11.786 1.00 95.69 113 ALA A C 1
ATOM 920 O O . ALA A 1 113 ? -20.755 -4.881 11.640 1.00 95.69 113 ALA A O 1
ATOM 921 N N . LYS A 1 114 ? -19.402 -3.558 12.848 1.00 95.38 114 LYS A N 1
ATOM 922 C CA . LYS A 1 114 ? -19.111 -4.491 13.947 1.00 95.38 114 LYS A CA 1
ATOM 923 C C . LYS A 1 114 ? -18.434 -5.794 13.517 1.00 95.38 114 LYS A C 1
ATOM 925 O O . LYS A 1 114 ? -18.562 -6.804 14.199 1.00 95.38 114 LYS A O 1
ATOM 930 N N . VAL A 1 115 ? -17.659 -5.753 12.433 1.00 96.88 115 VAL A N 1
ATOM 931 C CA . VAL A 1 115 ? -16.773 -6.862 12.038 1.00 96.88 115 VAL A CA 1
ATOM 932 C C . VAL A 1 115 ? -15.636 -7.033 13.051 1.00 96.88 115 VAL A C 1
ATOM 934 O O . VAL A 1 115 ? -15.181 -8.150 13.284 1.00 96.88 115 VAL A O 1
ATOM 937 N N . ALA A 1 116 ? -15.199 -5.931 13.674 1.00 96.12 116 ALA A N 1
ATOM 938 C CA . ALA A 1 116 ? -14.185 -5.931 14.721 1.00 96.12 116 ALA A CA 1
ATOM 939 C C . ALA A 1 116 ? -14.580 -5.070 15.929 1.00 96.12 116 ALA A C 1
ATOM 941 O O . ALA A 1 116 ? -15.325 -4.097 15.793 1.00 96.12 116 ALA A O 1
ATOM 942 N N . LYS A 1 117 ? -14.032 -5.385 17.109 1.00 95.19 117 LYS A N 1
ATOM 943 C CA . LYS A 1 117 ? -14.315 -4.654 18.361 1.00 95.19 117 LYS A CA 1
ATOM 944 C C . LYS A 1 117 ? -13.674 -3.267 18.421 1.00 95.19 117 LYS A C 1
ATOM 946 O O . LYS A 1 117 ? -14.206 -2.398 19.113 1.00 95.19 117 LYS A O 1
ATOM 951 N N . ARG A 1 118 ? -12.530 -3.058 17.759 1.00 95.69 118 ARG A N 1
ATOM 952 C CA . ARG A 1 118 ? -11.785 -1.784 17.754 1.00 95.69 118 ARG A CA 1
ATOM 953 C C . ARG A 1 118 ? -11.160 -1.478 16.397 1.00 95.69 118 ARG A C 1
ATOM 955 O O . ARG A 1 118 ? -10.737 -2.385 15.680 1.00 95.69 118 ARG A O 1
ATOM 962 N N . LEU A 1 119 ? -11.052 -0.186 16.088 1.00 98.19 119 LEU A N 1
ATOM 963 C CA . LEU A 1 119 ? -10.270 0.316 14.964 1.00 98.19 119 LEU A CA 1
ATOM 964 C C . LEU A 1 119 ? -8.827 0.551 15.419 1.00 98.19 119 LEU A C 1
ATOM 966 O O . LEU A 1 119 ? -8.578 1.205 16.432 1.00 98.19 119 LEU A O 1
ATOM 970 N N . PHE A 1 120 ? -7.870 0.032 14.660 1.00 98.31 120 PHE A N 1
ATOM 971 C CA . PHE A 1 120 ? -6.445 0.194 14.916 1.00 98.31 120 PHE A CA 1
ATOM 972 C C . PHE A 1 120 ? -5.756 0.793 13.689 1.00 98.31 120 PHE A C 1
ATOM 974 O O . PHE A 1 120 ? -6.018 0.375 12.564 1.00 98.31 120 PHE A O 1
ATOM 981 N N . ILE A 1 121 ? -4.842 1.741 13.888 1.00 98.00 121 ILE A N 1
ATOM 982 C CA . ILE A 1 121 ? -4.044 2.336 12.809 1.00 98.00 121 ILE A CA 1
ATOM 983 C C . ILE A 1 121 ? -2.561 2.146 13.113 1.00 98.00 121 ILE A C 1
ATOM 985 O O . ILE A 1 121 ? -2.078 2.591 14.152 1.00 98.00 121 ILE A O 1
ATOM 989 N N . THR A 1 122 ? -1.822 1.513 12.204 1.00 96.31 122 THR A N 1
ATOM 990 C CA . THR A 1 122 ? -0.364 1.342 12.327 1.00 96.31 122 THR A CA 1
ATOM 991 C C . THR A 1 122 ? 0.364 2.125 11.243 1.00 96.31 122 THR A C 1
ATOM 993 O O . THR A 1 122 ? 0.070 1.991 10.053 1.00 96.31 122 THR A O 1
ATOM 996 N N . GLY A 1 123 ? 1.316 2.958 11.657 1.00 91.50 123 GLY A N 1
ATOM 997 C CA . GLY A 1 123 ? 2.145 3.766 10.771 1.00 91.50 123 GLY A CA 1
ATOM 998 C C . GLY A 1 123 ? 2.845 4.897 11.522 1.00 91.50 123 GLY A C 1
ATOM 999 O O . GLY A 1 123 ? 2.190 5.734 12.147 1.00 91.50 123 GLY A O 1
ATOM 1000 N N . GLY A 1 124 ? 4.175 4.923 11.462 1.00 86.69 124 GLY A N 1
ATOM 1001 C CA . GLY A 1 124 ? 5.004 6.004 11.993 1.00 86.69 124 GLY A CA 1
ATOM 1002 C C . GLY A 1 124 ? 5.354 7.053 10.938 1.00 86.69 124 GLY A C 1
ATOM 1003 O O . GLY A 1 124 ? 4.471 7.651 10.327 1.00 86.69 124 GLY A O 1
ATOM 1004 N N . SER A 1 125 ? 6.650 7.315 10.751 1.00 76.12 125 SER A N 1
ATOM 1005 C CA . SER A 1 125 ? 7.145 8.304 9.784 1.00 76.12 125 SER A CA 1
ATOM 1006 C C . SER A 1 125 ? 7.709 7.631 8.535 1.00 76.12 125 SER A C 1
ATOM 1008 O O . SER A 1 125 ? 8.442 6.645 8.617 1.00 76.12 125 SER A O 1
ATOM 1010 N N . SER A 1 126 ? 7.404 8.187 7.361 1.00 63.94 126 SER A N 1
ATOM 1011 C CA . SER A 1 126 ? 7.903 7.682 6.074 1.00 63.94 126 SER A CA 1
ATOM 1012 C C . SER A 1 126 ? 9.153 8.423 5.559 1.00 63.94 126 SER A C 1
ATOM 1014 O O . SER A 1 126 ? 9.714 8.055 4.508 1.00 63.94 126 SER A O 1
ATOM 1016 N N . THR A 1 127 ? 9.612 9.443 6.301 1.00 61.38 127 THR A N 1
ATOM 1017 C CA . THR A 1 127 ? 10.737 10.314 5.935 1.00 61.38 127 THR A CA 1
ATOM 1018 C C . THR A 1 127 ? 12.005 9.981 6.717 1.00 61.38 127 THR A C 1
ATOM 1020 O O . THR A 1 127 ? 11.981 9.632 7.891 1.00 61.38 127 THR A O 1
ATOM 1023 N N . LEU A 1 128 ? 13.153 10.109 6.044 1.00 52.34 128 LEU A N 1
ATOM 1024 C CA . LEU A 1 128 ? 14.478 9.918 6.649 1.00 52.34 128 LEU A CA 1
ATOM 1025 C C . LEU A 1 128 ? 14.859 11.047 7.618 1.00 52.34 128 LEU A C 1
ATOM 1027 O O . LEU A 1 128 ? 15.742 10.862 8.446 1.00 52.34 128 LEU A O 1
ATOM 1031 N N . LEU A 1 129 ? 14.221 12.213 7.484 1.00 53.38 129 LEU A N 1
ATOM 1032 C CA . LEU A 1 129 ? 14.588 13.440 8.191 1.00 53.38 129 LEU A CA 1
ATOM 1033 C C . LEU A 1 129 ? 13.754 13.691 9.455 1.00 53.38 129 LEU A C 1
ATOM 1035 O O . LEU A 1 129 ? 14.008 14.675 10.138 1.00 53.38 129 LEU A O 1
ATOM 1039 N N . GLY A 1 130 ? 12.775 12.832 9.773 1.00 50.78 130 GLY A N 1
ATOM 1040 C CA . GLY A 1 130 ? 12.059 12.842 11.057 1.00 50.78 130 GLY A CA 1
ATOM 1041 C C . GLY A 1 130 ? 11.253 14.109 11.373 1.00 50.78 130 GLY A C 1
ATOM 1042 O O . GLY A 1 130 ? 10.816 14.265 12.506 1.00 50.78 130 GLY A O 1
ATOM 1043 N N . LYS A 1 131 ? 11.071 15.016 10.403 1.00 55.19 131 LYS A N 1
ATOM 1044 C CA . LYS A 1 131 ? 10.370 16.297 10.593 1.00 55.19 131 LYS A CA 1
ATOM 1045 C C . LYS A 1 131 ? 8.859 16.228 10.359 1.00 55.19 131 LYS A C 1
ATOM 1047 O O . LYS A 1 131 ? 8.165 17.170 10.708 1.00 55.19 131 LYS A O 1
ATOM 1052 N N . GLU A 1 132 ? 8.344 15.145 9.778 1.00 65.06 132 GLU A N 1
ATOM 1053 C CA . GLU A 1 132 ? 6.897 14.979 9.587 1.00 65.06 132 GLU A CA 1
ATOM 1054 C C . GLU A 1 132 ? 6.225 14.377 10.823 1.00 65.06 132 GLU A C 1
ATOM 1056 O O . GLU A 1 132 ? 6.768 13.467 11.460 1.00 65.06 132 GLU A O 1
ATOM 1061 N N . GLN A 1 133 ? 5.005 14.845 11.103 1.00 77.50 133 GLN A N 1
ATOM 1062 C CA . GLN A 1 133 ? 4.099 14.212 12.057 1.00 77.50 133 GLN A CA 1
ATOM 1063 C C . GLN A 1 133 ? 3.906 12.729 11.712 1.00 77.50 133 GLN A C 1
ATOM 1065 O O . GLN A 1 133 ? 3.868 12.335 10.544 1.00 77.50 133 GLN A O 1
ATOM 1070 N N . LYS A 1 134 ? 3.784 11.893 12.743 1.00 90.00 134 LYS A N 1
ATOM 1071 C CA . LYS A 1 134 ? 3.579 10.453 12.581 1.00 90.00 134 LYS A CA 1
ATOM 1072 C C . LYS A 1 134 ? 2.191 10.197 12.013 1.00 90.00 134 LYS A C 1
ATOM 1074 O O . LYS A 1 134 ? 1.200 10.701 12.535 1.00 90.00 134 LYS A O 1
ATOM 1079 N N . GLU A 1 135 ? 2.117 9.394 10.960 1.00 92.75 135 GLU A N 1
ATOM 1080 C CA . GLU A 1 135 ? 0.897 9.264 10.166 1.00 92.75 135 GLU A CA 1
ATOM 1081 C C . GLU A 1 135 ? -0.299 8.765 10.985 1.00 92.75 135 GLU A C 1
ATOM 1083 O O . GLU A 1 135 ? -1.400 9.295 10.854 1.00 92.75 135 GLU A O 1
ATOM 1088 N N . SER A 1 136 ? -0.103 7.776 11.859 1.00 94.69 136 SER A N 1
ATOM 1089 C CA . SER A 1 136 ? -1.194 7.269 12.702 1.00 94.69 136 SER A CA 1
ATOM 1090 C C . SER A 1 136 ? -1.742 8.316 13.677 1.00 94.69 136 SER A C 1
ATOM 1092 O O . SER A 1 136 ? -2.940 8.297 13.955 1.00 94.69 136 SER A O 1
ATOM 1094 N N . ASP A 1 137 ? -0.921 9.263 14.143 1.00 94.12 137 ASP A N 1
ATOM 1095 C CA . ASP A 1 137 ? -1.379 10.363 15.001 1.00 94.12 137 ASP A CA 1
ATOM 1096 C C . ASP A 1 137 ? -2.199 11.382 14.196 1.00 94.12 137 ASP A C 1
ATOM 1098 O O . ASP A 1 137 ? -3.270 11.793 14.645 1.00 94.12 137 ASP A O 1
ATOM 1102 N N . VAL A 1 138 ? -1.755 11.712 12.976 1.00 94.38 138 VAL A N 1
ATOM 1103 C CA . VAL A 1 138 ? -2.501 12.566 12.028 1.00 94.38 138 VAL A CA 1
ATOM 1104 C C . VAL A 1 138 ? -3.876 11.966 11.738 1.00 94.38 138 VAL A C 1
ATOM 1106 O O . VAL A 1 138 ? -4.902 12.635 11.846 1.00 94.38 138 VAL A O 1
ATOM 1109 N N . LEU A 1 139 ? -3.910 10.672 11.421 1.00 96.12 139 LEU A N 1
ATOM 1110 C CA . LEU A 1 139 ? -5.144 9.953 11.129 1.00 96.12 139 LEU A CA 1
ATOM 1111 C C . LEU A 1 139 ? -6.068 9.873 12.344 1.00 96.12 139 LEU A C 1
ATOM 1113 O O . LEU A 1 139 ? -7.276 10.045 12.204 1.00 96.12 139 LEU A O 1
ATOM 1117 N N . LYS A 1 140 ? -5.520 9.652 13.543 1.00 96.38 140 LYS A N 1
ATOM 1118 C CA . LYS A 1 140 ? -6.309 9.677 14.777 1.00 96.38 140 LYS A CA 1
ATOM 1119 C C . LYS A 1 140 ? -6.931 11.047 15.010 1.00 96.38 140 LYS A C 1
ATOM 1121 O O . LYS A 1 140 ? -8.122 11.110 15.293 1.00 96.38 140 LYS A O 1
ATOM 1126 N N . ALA A 1 141 ? -6.160 12.125 14.869 1.00 95.19 141 ALA A N 1
ATOM 1127 C CA . ALA A 1 141 ? -6.669 13.486 15.010 1.00 95.19 141 ALA A CA 1
ATOM 1128 C C . ALA A 1 141 ? -7.799 13.770 14.007 1.00 95.19 141 ALA A C 1
ATOM 1130 O O . ALA A 1 141 ? -8.847 14.284 14.396 1.00 95.19 141 ALA A O 1
ATOM 1131 N N . TYR A 1 142 ? -7.631 13.346 12.750 1.00 96.25 142 TYR A N 1
ATOM 1132 C CA . TYR A 1 142 ? -8.673 13.445 11.730 1.00 96.25 142 TYR A CA 1
ATOM 1133 C C . TYR A 1 142 ? -9.950 12.685 12.121 1.00 96.25 142 TYR A C 1
ATOM 1135 O O . TYR A 1 142 ? -11.040 13.247 12.055 1.00 96.25 142 TYR A O 1
ATOM 1143 N N . LEU A 1 143 ? -9.833 11.431 12.577 1.00 97.31 143 LEU A N 1
ATOM 1144 C CA . LEU A 1 143 ? -10.988 10.626 12.987 1.00 97.31 143 LEU A CA 1
ATOM 1145 C C . LEU A 1 143 ? -11.738 11.225 14.186 1.00 97.31 143 LEU A C 1
ATOM 1147 O O . LEU A 1 143 ? -12.968 11.223 14.199 1.00 97.31 143 LEU A O 1
ATOM 1151 N N . LEU A 1 144 ? -11.009 11.762 15.169 1.00 97.12 144 LEU A N 1
ATOM 1152 C CA . LEU A 1 144 ? -11.606 12.472 16.303 1.00 97.12 144 LEU A CA 1
ATOM 1153 C C . LEU A 1 144 ? -12.393 13.702 15.832 1.00 97.12 144 LEU A C 1
ATOM 1155 O O . LEU A 1 144 ? -13.514 13.922 16.282 1.00 97.12 144 LEU A O 1
ATOM 1159 N N . ALA A 1 145 ? -11.840 14.470 14.888 1.00 96.12 145 ALA A N 1
ATOM 1160 C CA . ALA A 1 145 ? -12.493 15.660 14.345 1.00 96.12 145 ALA A CA 1
ATOM 1161 C C . ALA A 1 145 ? -13.798 15.341 13.592 1.00 96.12 145 ALA A C 1
ATOM 1163 O O . ALA A 1 145 ? -14.722 16.151 13.607 1.00 96.12 145 ALA A O 1
ATOM 1164 N N . ILE A 1 146 ? -13.903 14.160 12.973 1.00 96.12 146 ILE A N 1
ATOM 1165 C CA . ILE A 1 146 ? -15.123 13.707 12.280 1.00 96.12 146 ILE A CA 1
ATOM 1166 C C . ILE A 1 146 ? -16.060 12.865 13.167 1.00 96.12 146 ILE A C 1
ATOM 1168 O O . ILE A 1 146 ? -16.994 12.247 12.657 1.00 96.12 146 ILE A O 1
ATOM 1172 N N . GLY A 1 147 ? -15.834 12.842 14.485 1.00 96.12 147 GLY A N 1
ATOM 1173 C CA . GLY A 1 147 ? -16.795 12.325 15.464 1.00 96.12 147 GLY A CA 1
ATOM 1174 C C . GLY A 1 147 ? -16.580 10.888 15.948 1.00 96.12 147 GLY A C 1
ATOM 1175 O O . GLY A 1 147 ? -17.497 10.318 16.535 1.00 96.12 147 GLY A O 1
ATOM 1176 N N . PHE A 1 148 ? -15.408 10.283 15.730 1.00 96.88 148 PHE A N 1
ATOM 1177 C CA . PHE A 1 148 ? -15.052 9.041 16.430 1.00 96.88 148 PHE A CA 1
ATOM 1178 C C . PHE A 1 148 ? -14.649 9.328 17.880 1.00 96.88 148 PHE A C 1
ATOM 1180 O O . PHE A 1 148 ? -14.011 10.342 18.168 1.00 96.88 148 PHE A O 1
ATOM 1187 N N . ASP A 1 149 ? -14.954 8.406 18.792 1.00 95.50 149 ASP A N 1
ATOM 1188 C CA . ASP A 1 149 ? -14.501 8.505 20.182 1.00 95.50 149 ASP A CA 1
ATOM 1189 C C . ASP A 1 149 ? -13.047 8.006 20.308 1.00 95.50 149 ASP A C 1
ATOM 1191 O O . ASP A 1 149 ? -12.616 7.045 19.665 1.00 95.50 149 ASP A O 1
ATOM 1195 N N . LYS A 1 150 ? -12.259 8.655 21.172 1.00 93.50 150 LYS A N 1
ATOM 1196 C CA . LYS A 1 150 ? -10.862 8.292 21.459 1.00 93.50 150 LYS A CA 1
ATOM 1197 C C . LYS A 1 150 ? -10.694 6.830 21.879 1.00 93.50 150 LYS A C 1
ATOM 1199 O O . LYS A 1 150 ? -9.645 6.248 21.602 1.00 93.50 150 LYS A O 1
ATOM 1204 N N . ASN A 1 151 ? -11.691 6.252 22.539 1.00 93.00 151 ASN A N 1
ATOM 1205 C CA . ASN A 1 151 ? -11.692 4.869 23.004 1.00 93.00 151 ASN A CA 1
ATOM 1206 C C . ASN A 1 151 ? -11.994 3.861 21.879 1.00 93.00 151 ASN A C 1
ATOM 1208 O O . ASN A 1 151 ? -11.711 2.673 22.044 1.00 93.00 151 ASN A O 1
ATOM 1212 N N . GLU A 1 152 ? -12.523 4.316 20.736 1.00 91.38 152 GLU A N 1
ATOM 1213 C CA . GLU A 1 152 ? -12.755 3.489 19.542 1.00 91.38 152 GLU A CA 1
ATOM 1214 C C . GLU A 1 152 ? -11.470 3.278 18.720 1.00 91.38 152 GLU A C 1
ATOM 1216 O O . GLU A 1 152 ? -11.382 2.309 17.961 1.00 91.38 152 GLU A O 1
ATOM 1221 N N . ILE A 1 153 ? -10.474 4.168 18.873 1.00 96.12 153 ILE A N 1
ATOM 1222 C CA . ILE A 1 153 ? -9.282 4.240 18.016 1.00 96.12 153 ILE A CA 1
ATOM 1223 C C . ILE A 1 153 ? -7.998 3.943 18.795 1.00 96.12 153 ILE A C 1
ATOM 1225 O O . ILE A 1 153 ? -7.560 4.704 19.668 1.00 96.12 153 ILE A O 1
ATOM 1229 N N . MET A 1 154 ? -7.308 2.889 18.377 1.00 96.81 154 MET A N 1
ATOM 1230 C CA . MET A 1 154 ? -5.954 2.560 18.817 1.00 96.81 154 MET A CA 1
ATOM 1231 C C . MET A 1 154 ? -4.932 2.878 17.724 1.00 96.81 154 MET A C 1
ATOM 1233 O O . MET A 1 154 ? -5.240 2.810 16.535 1.00 96.81 154 MET A O 1
ATOM 1237 N N . THR A 1 155 ? -3.715 3.252 18.121 1.00 96.62 155 THR A N 1
ATOM 1238 C CA . THR A 1 155 ? -2.657 3.629 17.179 1.00 96.62 155 THR A CA 1
ATOM 1239 C C . THR A 1 155 ? -1.292 3.078 17.565 1.00 96.62 155 THR A C 1
ATOM 1241 O O . THR A 1 155 ? -0.981 2.908 18.742 1.00 96.62 155 THR A O 1
ATOM 1244 N N . GLU A 1 156 ? -0.466 2.846 16.548 1.00 94.81 156 GLU A N 1
ATOM 1245 C CA . GLU A 1 156 ? 0.957 2.539 16.650 1.00 94.81 156 GLU A CA 1
ATOM 1246 C C . GLU A 1 156 ? 1.733 3.465 15.704 1.00 94.81 156 GLU A C 1
ATOM 1248 O O . GLU A 1 156 ? 1.484 3.467 14.497 1.00 94.81 156 GLU A O 1
ATOM 1253 N N . ASN A 1 157 ? 2.665 4.253 16.252 1.00 93.94 157 ASN A N 1
ATOM 1254 C CA . ASN A 1 157 ? 3.249 5.414 15.573 1.00 93.94 157 ASN A CA 1
ATOM 1255 C C . ASN A 1 157 ? 4.792 5.411 15.482 1.00 93.94 157 ASN A C 1
ATOM 1257 O O . ASN A 1 157 ? 5.404 6.435 15.180 1.00 93.94 157 ASN A O 1
ATOM 1261 N N . GLN A 1 158 ? 5.446 4.294 15.784 1.00 92.75 158 GLN A N 1
ATOM 1262 C CA . GLN A 1 158 ? 6.908 4.144 15.809 1.00 92.75 158 GLN A CA 1
ATOM 1263 C C . GLN A 1 158 ? 7.458 3.434 14.569 1.00 92.75 158 GLN A C 1
ATOM 1265 O O . GLN A 1 158 ? 8.649 3.526 14.282 1.00 92.75 158 GLN A O 1
ATOM 1270 N N . SER A 1 159 ? 6.613 2.718 13.838 1.00 92.19 159 SER A N 1
ATOM 1271 C CA . SER A 1 159 ? 7.006 1.912 12.687 1.00 92.19 159 SER A CA 1
ATOM 1272 C C . SER A 1 159 ? 7.486 2.730 11.482 1.00 92.19 159 SER A C 1
ATOM 1274 O O . SER A 1 159 ? 6.838 3.674 11.033 1.00 92.19 159 SER A O 1
ATOM 1276 N N . LEU A 1 160 ? 8.612 2.312 10.901 1.00 89.50 160 LEU A N 1
ATOM 1277 C CA . LEU A 1 160 ? 9.206 2.889 9.686 1.00 89.50 160 LEU A CA 1
ATOM 1278 C C . LEU A 1 160 ? 8.979 2.021 8.442 1.00 89.50 160 LEU A C 1
ATOM 1280 O O . LEU A 1 160 ? 9.284 2.419 7.314 1.00 89.50 160 LEU A O 1
ATOM 1284 N N . ASN A 1 161 ? 8.507 0.792 8.635 1.00 91.31 161 ASN A N 1
ATOM 1285 C CA . ASN A 1 161 ? 8.284 -0.176 7.574 1.00 91.31 161 ASN A CA 1
ATOM 1286 C C . ASN A 1 161 ? 7.240 -1.228 7.984 1.00 91.31 161 ASN A C 1
ATOM 1288 O O . ASN A 1 161 ? 6.829 -1.310 9.138 1.00 91.31 161 ASN A O 1
ATOM 1292 N N . THR A 1 162 ? 6.830 -2.067 7.033 1.00 93.94 162 THR A N 1
ATOM 1293 C CA . THR A 1 162 ? 5.748 -3.044 7.234 1.00 93.94 162 THR A CA 1
ATOM 1294 C C . THR A 1 162 ? 6.096 -4.152 8.232 1.00 93.94 162 THR A C 1
ATOM 1296 O O . THR A 1 162 ? 5.202 -4.694 8.875 1.00 93.94 162 THR A O 1
ATOM 1299 N N . HIS A 1 163 ? 7.376 -4.506 8.380 1.00 95.44 163 HIS A N 1
ATOM 1300 C CA . HIS A 1 163 ? 7.796 -5.465 9.405 1.00 95.44 163 HIS A CA 1
ATOM 1301 C C . HIS A 1 163 ? 7.621 -4.860 10.803 1.00 95.44 163 HIS A C 1
ATOM 1303 O O . HIS A 1 163 ? 7.060 -5.495 11.693 1.00 95.44 163 HIS A O 1
ATOM 1309 N N . GLU A 1 164 ? 8.023 -3.601 10.974 1.00 95.69 164 GLU A N 1
ATOM 1310 C CA . GLU A 1 164 ? 7.820 -2.862 12.218 1.00 95.69 164 GLU A CA 1
ATOM 1311 C C . GLU A 1 164 ? 6.342 -2.592 12.507 1.00 95.69 164 GLU A C 1
ATOM 1313 O O . GLU A 1 164 ? 5.957 -2.699 13.668 1.00 95.69 164 GLU A O 1
ATOM 1318 N N . ASN A 1 165 ? 5.502 -2.338 11.488 1.00 96.12 165 ASN A N 1
ATOM 1319 C CA . ASN A 1 165 ? 4.046 -2.264 11.678 1.00 96.12 165 ASN A CA 1
ATOM 1320 C C . ASN A 1 165 ? 3.546 -3.527 12.391 1.00 96.12 165 ASN A C 1
ATOM 1322 O O . ASN A 1 165 ? 2.906 -3.439 13.434 1.00 96.12 165 ASN A O 1
ATOM 1326 N N . ALA A 1 166 ? 3.881 -4.709 11.860 1.00 96.69 166 ALA A N 1
ATOM 1327 C CA . ALA A 1 166 ? 3.472 -5.982 12.445 1.00 96.69 166 ALA A CA 1
ATOM 1328 C C . ALA A 1 166 ? 4.039 -6.175 13.861 1.00 96.69 166 ALA A C 1
ATOM 1330 O O . ALA A 1 166 ? 3.302 -6.523 14.783 1.00 96.69 166 ALA A O 1
ATOM 1331 N N . LYS A 1 167 ? 5.340 -5.917 14.047 1.00 96.69 167 LYS A N 1
ATOM 1332 C CA . LYS A 1 167 ? 6.042 -6.115 15.324 1.00 96.69 167 LYS A CA 1
ATOM 1333 C C . LYS A 1 167 ? 5.486 -5.225 16.436 1.00 96.69 167 LYS A C 1
ATOM 1335 O O . LYS A 1 167 ? 5.229 -5.703 17.537 1.00 96.69 167 LYS A O 1
ATOM 1340 N N . TYR A 1 168 ? 5.311 -3.935 16.171 1.00 96.88 168 TYR A N 1
ATOM 1341 C CA . TYR A 1 168 ? 4.814 -2.999 17.177 1.00 96.88 168 TYR A CA 1
ATOM 1342 C C . TYR A 1 168 ? 3.309 -3.138 17.390 1.00 96.88 168 TYR A C 1
ATOM 1344 O O . TYR A 1 168 ? 2.847 -2.994 18.519 1.00 96.88 168 TYR A O 1
ATOM 1352 N N . THR A 1 169 ? 2.553 -3.519 16.357 1.00 96.94 169 THR A N 1
ATOM 1353 C CA . THR A 1 169 ? 1.137 -3.859 16.532 1.00 96.94 169 THR A CA 1
ATOM 1354 C C . THR A 1 169 ? 0.975 -5.069 17.449 1.00 96.94 169 THR A C 1
ATOM 1356 O O . THR A 1 169 ? 0.189 -4.991 18.389 1.00 96.94 169 THR A O 1
ATOM 1359 N N . LYS A 1 170 ? 1.763 -6.143 17.259 1.00 96.12 170 LYS A N 1
ATOM 1360 C CA . LYS A 1 170 ? 1.764 -7.338 18.128 1.00 96.12 170 LYS A CA 1
ATOM 1361 C C . LYS A 1 170 ? 1.904 -6.978 19.608 1.00 96.12 170 LYS A C 1
ATOM 1363 O O . LYS A 1 170 ? 1.148 -7.480 20.433 1.00 96.12 170 LYS A O 1
ATOM 1368 N N . ALA A 1 171 ? 2.835 -6.078 19.926 1.00 95.19 171 ALA A N 1
ATOM 1369 C CA . ALA A 1 171 ? 3.091 -5.642 21.297 1.00 95.19 171 ALA A CA 1
ATOM 1370 C C . ALA A 1 171 ? 1.893 -4.922 21.948 1.00 95.19 171 ALA A C 1
ATOM 1372 O O . ALA A 1 171 ? 1.797 -4.897 23.171 1.00 95.19 171 ALA A O 1
ATOM 1373 N N . ILE A 1 172 ? 0.990 -4.343 21.150 1.00 95.62 172 ILE A N 1
ATOM 1374 C CA . ILE A 1 172 ? -0.174 -3.591 21.636 1.00 95.62 172 ILE A CA 1
ATOM 1375 C C . ILE A 1 172 ? -1.435 -4.460 21.655 1.00 95.62 172 ILE A C 1
ATOM 1377 O O . ILE A 1 172 ? -2.215 -4.375 22.600 1.00 95.62 172 ILE A O 1
ATOM 1381 N N . VAL A 1 173 ? -1.658 -5.276 20.618 1.00 94.38 173 VAL A N 1
ATOM 1382 C CA . VAL A 1 173 ? -2.870 -6.108 20.511 1.00 94.38 173 VAL A CA 1
ATOM 1383 C C . VAL A 1 173 ? -2.768 -7.404 21.315 1.00 94.38 173 VAL A C 1
ATOM 1385 O O . VAL A 1 173 ? -3.796 -7.977 21.650 1.00 94.38 173 VAL A O 1
ATOM 1388 N N . GLY A 1 174 ? -1.564 -7.864 21.662 1.00 90.81 174 GLY A N 1
ATOM 1389 C CA . GLY A 1 174 ? -1.358 -9.076 22.456 1.00 90.81 174 GLY A CA 1
ATOM 1390 C C . GLY A 1 174 ? -1.395 -10.376 21.646 1.00 90.81 174 GLY A C 1
ATOM 1391 O O . GLY A 1 174 ? -1.577 -10.388 20.426 1.00 90.81 174 GLY A O 1
ATOM 1392 N N . ASP A 1 175 ? -1.167 -11.497 22.338 1.00 86.19 175 ASP A N 1
ATOM 1393 C CA . ASP A 1 175 ? -0.870 -12.771 21.682 1.00 86.19 175 ASP A CA 1
ATOM 1394 C C . ASP A 1 175 ? -2.066 -13.497 21.074 1.00 86.19 175 ASP A C 1
ATOM 1396 O O . ASP A 1 175 ? -1.913 -14.178 20.063 1.00 86.19 175 ASP A O 1
ATOM 1400 N N . THR A 1 176 ? -3.242 -13.324 21.665 1.00 88.69 176 THR A N 1
ATOM 1401 C CA . THR A 1 176 ? -4.457 -14.082 21.336 1.00 88.69 176 THR A CA 1
ATOM 1402 C C . THR A 1 176 ? -5.430 -13.311 20.453 1.00 88.69 176 THR A C 1
ATOM 1404 O O . THR A 1 176 ? -6.553 -13.761 20.253 1.00 88.69 176 THR A O 1
ATOM 1407 N N . SER A 1 177 ? -5.037 -12.129 19.980 1.00 93.94 177 SER A N 1
ATOM 1408 C CA . SER A 1 177 ? -5.927 -11.250 19.230 1.00 93.94 177 SER A CA 1
ATOM 1409 C C . SER A 1 177 ? -6.099 -11.716 17.797 1.00 93.94 177 SER A C 1
ATOM 1411 O O . SER A 1 177 ? -5.112 -11.933 17.086 1.00 93.94 177 SER A O 1
ATOM 1413 N N . LYS A 1 178 ? -7.361 -11.791 17.368 1.00 96.44 178 LYS A N 1
ATOM 1414 C CA . LYS A 1 178 ? -7.715 -12.032 15.972 1.00 96.44 178 LYS A CA 1
ATOM 1415 C C . LYS A 1 178 ? -7.871 -10.704 15.245 1.00 96.44 178 LYS A C 1
ATOM 1417 O O . LYS A 1 178 ? -8.677 -9.851 15.625 1.00 96.44 178 LYS A O 1
ATOM 1422 N N . CYS A 1 179 ? -7.100 -10.523 14.184 1.00 97.50 179 CYS A N 1
ATOM 1423 C CA . CYS A 1 179 ? -6.941 -9.244 13.510 1.00 97.50 179 CYS A CA 1
ATOM 1424 C C . CYS A 1 179 ? -7.354 -9.326 12.039 1.00 97.50 179 CYS A C 1
ATOM 1426 O O . CYS A 1 179 ? -7.015 -10.274 11.336 1.00 97.50 179 CYS A O 1
ATOM 1428 N N . LEU A 1 180 ? -8.022 -8.286 11.546 1.00 98.31 180 LEU A N 1
ATOM 1429 C CA . LEU A 1 180 ? -8.307 -8.099 10.127 1.00 98.31 180 LEU A CA 1
ATOM 1430 C C . LEU A 1 180 ? -7.483 -6.922 9.606 1.00 98.31 180 LEU A C 1
ATOM 1432 O O . LEU A 1 180 ? -7.786 -5.768 9.909 1.00 98.31 180 LEU A O 1
ATOM 1436 N N . ILE A 1 181 ? -6.431 -7.187 8.831 1.00 98.00 181 ILE A N 1
ATOM 1437 C CA . ILE A 1 181 ? -5.625 -6.114 8.235 1.00 98.00 181 ILE A CA 1
ATOM 1438 C C . ILE A 1 181 ? -6.301 -5.572 6.974 1.00 98.00 181 ILE A C 1
ATOM 1440 O O . ILE A 1 181 ? -6.696 -6.326 6.088 1.00 98.00 181 ILE A O 1
ATOM 1444 N N . VAL A 1 182 ? -6.388 -4.249 6.866 1.00 98.44 182 VAL A N 1
ATOM 1445 C CA . VAL A 1 182 ? -6.929 -3.533 5.710 1.00 98.44 182 VAL A CA 1
ATOM 1446 C C . VAL A 1 182 ? -5.788 -2.810 5.009 1.00 98.44 182 VAL A C 1
ATOM 1448 O O . VAL A 1 182 ? -5.170 -1.887 5.550 1.00 98.44 182 VAL A O 1
ATOM 1451 N N . THR A 1 183 ? -5.469 -3.244 3.791 1.00 97.81 183 THR A N 1
ATOM 1452 C CA . THR A 1 183 ? -4.396 -2.634 3.001 1.00 97.81 183 THR A CA 1
ATOM 1453 C C . THR A 1 183 ? -4.592 -2.799 1.495 1.00 97.81 183 THR A C 1
ATOM 1455 O O . THR A 1 183 ? -5.476 -3.528 1.053 1.00 97.81 183 THR A O 1
ATOM 1458 N N . SER A 1 184 ? -3.782 -2.115 0.683 1.00 96.75 184 SER A N 1
ATOM 1459 C CA . SER A 1 184 ? -3.883 -2.194 -0.780 1.00 96.75 184 SER A CA 1
ATOM 1460 C C . SER A 1 184 ? -3.649 -3.616 -1.291 1.00 96.75 184 SER A C 1
ATOM 1462 O O . SER A 1 184 ? -2.760 -4.302 -0.796 1.00 96.75 184 SER A O 1
ATOM 1464 N N . ALA A 1 185 ? -4.382 -4.048 -2.315 1.00 96.75 185 ALA A N 1
ATOM 1465 C CA . ALA A 1 185 ? -4.344 -5.419 -2.823 1.00 96.75 185 ALA A CA 1
ATOM 1466 C C . ALA A 1 185 ? -2.934 -5.875 -3.236 1.00 96.75 185 ALA A C 1
ATOM 1468 O O . ALA A 1 185 ? -2.522 -6.983 -2.899 1.00 96.75 185 ALA A O 1
ATOM 1469 N N . ASN A 1 186 ? -2.163 -5.003 -3.887 1.00 95.12 186 ASN A N 1
ATOM 1470 C CA . ASN A 1 186 ? -0.771 -5.269 -4.262 1.00 95.12 186 ASN A CA 1
ATOM 1471 C C . ASN A 1 186 ? 0.199 -5.296 -3.062 1.00 95.12 186 ASN A C 1
ATOM 1473 O O . ASN A 1 186 ? 1.253 -5.922 -3.138 1.00 95.12 186 ASN A O 1
ATOM 1477 N N . HIS A 1 187 ? -0.148 -4.636 -1.955 1.00 96.81 187 HIS A N 1
ATOM 1478 C CA . HIS A 1 187 ? 0.635 -4.605 -0.720 1.00 96.81 187 HIS A CA 1
ATOM 1479 C C . HIS A 1 187 ? 0.258 -5.748 0.244 1.00 96.81 187 HIS A C 1
ATOM 1481 O O . HIS A 1 187 ? 1.079 -6.200 1.048 1.00 96.81 187 HIS A O 1
ATOM 1487 N N . GLY A 1 188 ? -0.969 -6.259 0.119 1.00 97.44 188 GLY A N 1
ATOM 1488 C CA . GLY A 1 188 ? -1.559 -7.320 0.931 1.00 97.44 188 GLY A CA 1
ATOM 1489 C C . GLY A 1 188 ? -0.665 -8.542 1.149 1.00 97.44 188 GLY A C 1
ATOM 1490 O O . GLY A 1 188 ? -0.477 -8.909 2.308 1.00 97.44 188 GLY A O 1
ATOM 1491 N N . PRO A 1 189 ? -0.051 -9.145 0.107 1.00 97.75 189 PRO A N 1
ATOM 1492 C CA . PRO A 1 189 ? 0.815 -10.313 0.276 1.00 97.75 189 PRO A CA 1
ATOM 1493 C C . PRO A 1 189 ? 1.957 -10.081 1.271 1.00 97.75 189 PRO A C 1
ATOM 1495 O O . PRO A 1 189 ? 2.222 -10.920 2.133 1.00 97.75 189 PRO A O 1
ATOM 1498 N N . ARG A 1 190 ? 2.619 -8.921 1.181 1.00 97.50 190 ARG A N 1
ATOM 1499 C CA . ARG A 1 190 ? 3.750 -8.562 2.044 1.00 97.50 190 ARG A CA 1
ATOM 1500 C C . ARG A 1 190 ? 3.296 -8.215 3.454 1.00 97.50 190 ARG A C 1
ATOM 1502 O O . ARG A 1 190 ? 3.905 -8.687 4.408 1.00 97.50 190 ARG A O 1
ATOM 1509 N N . ALA A 1 191 ? 2.230 -7.430 3.585 1.00 97.62 191 ALA A N 1
ATOM 1510 C CA . ALA A 1 191 ? 1.664 -7.085 4.884 1.00 97.62 191 ALA A CA 1
ATOM 1511 C C . ALA A 1 191 ? 1.208 -8.334 5.650 1.00 97.62 191 ALA A C 1
ATOM 1513 O O . ALA A 1 191 ? 1.645 -8.550 6.777 1.00 97.62 191 ALA A O 1
ATOM 1514 N N . LEU A 1 192 ? 0.415 -9.200 5.015 1.00 98.25 192 LEU A N 1
ATOM 1515 C CA . LEU A 1 192 ? -0.088 -10.425 5.634 1.00 98.25 192 LEU A CA 1
ATOM 1516 C C 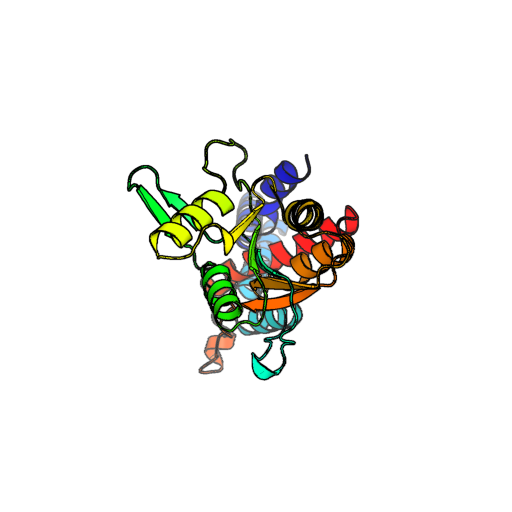. LEU A 1 192 ? 1.048 -11.342 6.094 1.00 98.25 192 LEU A C 1
ATOM 1518 O O . LEU A 1 192 ? 1.004 -11.862 7.206 1.00 98.25 192 LEU A O 1
ATOM 1522 N N . ALA A 1 193 ? 2.086 -11.508 5.270 1.00 98.06 193 ALA A N 1
ATOM 1523 C CA . ALA A 1 193 ? 3.246 -12.315 5.629 1.00 98.06 193 ALA A CA 1
ATOM 1524 C C . ALA A 1 193 ? 4.007 -11.739 6.840 1.00 98.06 193 ALA A C 1
ATOM 1526 O O . ALA A 1 193 ? 4.325 -12.491 7.757 1.00 98.06 193 ALA A O 1
ATOM 1527 N N . CYS A 1 194 ? 4.213 -10.416 6.913 1.00 97.88 194 CYS A N 1
ATOM 1528 C CA . CYS A 1 194 ? 4.815 -9.780 8.093 1.00 97.88 194 CYS A CA 1
ATOM 1529 C C . CYS A 1 194 ? 3.997 -10.033 9.370 1.00 97.88 194 CYS A C 1
ATOM 1531 O O . CYS A 1 194 ? 4.568 -10.384 10.400 1.00 97.88 194 CYS A O 1
ATOM 1533 N N . PHE A 1 195 ? 2.672 -9.859 9.317 1.00 97.38 195 PHE A N 1
ATOM 1534 C CA . PHE A 1 195 ? 1.791 -10.053 10.476 1.00 97.38 195 PHE A CA 1
ATOM 1535 C C . PHE A 1 195 ? 1.775 -11.512 10.944 1.00 97.38 195 PHE A C 1
ATOM 1537 O O . PHE A 1 195 ? 1.965 -11.779 12.133 1.00 97.38 195 PHE A O 1
ATOM 1544 N N . LYS A 1 196 ? 1.676 -12.463 10.007 1.00 96.50 196 LYS A N 1
ATOM 1545 C CA . LYS A 1 196 ? 1.772 -13.897 10.313 1.00 96.50 196 LYS A CA 1
ATOM 1546 C C . LYS A 1 196 ? 3.132 -14.276 10.897 1.00 96.50 196 LYS A C 1
ATOM 1548 O O . LYS A 1 196 ? 3.183 -15.065 11.836 1.00 96.50 196 LYS A O 1
ATOM 1553 N N . LYS A 1 197 ? 4.229 -13.673 10.423 1.00 97.00 197 LYS A N 1
ATOM 1554 C CA . LYS A 1 197 ? 5.575 -13.899 10.973 1.00 97.00 197 LYS A CA 1
ATOM 1555 C C . LYS A 1 197 ? 5.706 -13.481 12.439 1.00 97.00 197 LYS A C 1
ATOM 1557 O O . LYS A 1 197 ? 6.477 -14.092 13.170 1.00 97.00 197 LYS A O 1
ATOM 1562 N N . GLN A 1 198 ? 4.960 -12.466 12.874 1.00 96.25 198 GLN A N 1
ATOM 1563 C CA . GLN A 1 198 ? 4.905 -12.054 14.284 1.00 96.25 198 GLN A CA 1
ATOM 1564 C C . GLN A 1 198 ? 3.946 -12.913 15.129 1.00 96.25 198 GLN A C 1
ATOM 1566 O O . GLN A 1 198 ? 3.750 -12.628 16.309 1.00 96.25 198 GLN A O 1
ATOM 1571 N N . GLY A 1 199 ? 3.331 -13.948 14.545 1.00 95.38 199 GLY A N 1
ATOM 1572 C CA . GLY A 1 199 ? 2.409 -14.842 15.242 1.00 95.38 199 GLY A CA 1
ATOM 1573 C C . GLY A 1 199 ? 1.084 -14.179 15.618 1.00 95.38 199 GLY A C 1
ATOM 1574 O O . GLY A 1 199 ? 0.541 -14.486 16.674 1.00 95.38 199 GLY A O 1
ATOM 1575 N N . ILE A 1 200 ? 0.595 -13.218 14.826 1.00 94.69 200 ILE A N 1
ATOM 1576 C CA . ILE A 1 200 ? -0.756 -12.653 14.984 1.00 94.69 200 ILE A CA 1
ATOM 1577 C C . ILE A 1 200 ? -1.721 -13.498 14.147 1.00 94.69 200 ILE A C 1
ATOM 1579 O O . ILE A 1 200 ? -1.472 -13.680 12.951 1.00 94.69 200 ILE A O 1
ATOM 1583 N N . ASP A 1 201 ? -2.834 -13.957 14.727 1.00 95.50 201 ASP A N 1
ATOM 1584 C CA . ASP A 1 201 ? -3.926 -14.550 13.947 1.00 95.50 201 ASP A CA 1
ATOM 1585 C C . ASP A 1 201 ? -4.556 -13.458 13.075 1.00 95.50 201 ASP A C 1
ATOM 1587 O O . ASP A 1 201 ? -5.179 -12.522 13.576 1.00 95.50 201 ASP A O 1
ATOM 1591 N N . THR A 1 202 ? -4.263 -13.499 11.774 1.00 95.88 202 THR A N 1
ATOM 1592 C CA . THR A 1 202 ? -4.506 -12.373 10.871 1.00 95.88 202 THR A CA 1
ATOM 1593 C C . THR A 1 202 ? -5.117 -12.821 9.558 1.00 95.88 202 THR A C 1
ATOM 1595 O O . THR A 1 202 ? -4.489 -13.569 8.796 1.00 95.88 202 THR A O 1
ATOM 1598 N N . ASP A 1 203 ? -6.266 -12.227 9.252 1.00 97.38 203 ASP A N 1
ATOM 1599 C CA . ASP A 1 203 ? -6.886 -12.238 7.934 1.00 97.38 203 ASP A CA 1
ATOM 1600 C C . ASP A 1 203 ? -6.670 -10.903 7.218 1.00 97.38 203 ASP A C 1
ATOM 1602 O O . ASP A 1 203 ? -6.364 -9.875 7.824 1.00 97.38 203 ASP A O 1
ATOM 1606 N N . LEU A 1 204 ? -6.799 -10.920 5.892 1.00 97.75 204 LEU A N 1
ATOM 1607 C CA . LEU A 1 204 ? -6.575 -9.763 5.031 1.00 97.75 204 LEU A CA 1
ATOM 1608 C C . LEU A 1 204 ? -7.883 -9.343 4.364 1.00 97.75 204 LEU A C 1
ATOM 1610 O O . LEU A 1 204 ? -8.504 -10.139 3.665 1.00 97.75 204 LEU A O 1
ATOM 1614 N N . PHE A 1 205 ? -8.224 -8.062 4.488 1.00 98.12 205 PHE A N 1
ATOM 1615 C CA . PHE A 1 205 ? -9.212 -7.390 3.654 1.00 98.12 205 PHE A CA 1
ATOM 1616 C C . PHE A 1 205 ? -8.497 -6.465 2.651 1.00 98.12 205 PHE A C 1
ATOM 1618 O O . PHE A 1 205 ? -8.089 -5.351 3.001 1.00 98.12 205 PHE A O 1
ATOM 1625 N N . PRO A 1 206 ? -8.267 -6.922 1.408 1.00 97.44 206 PRO A N 1
ATOM 1626 C CA . PRO A 1 206 ? -7.565 -6.132 0.410 1.00 97.44 206 PRO A CA 1
ATOM 1627 C C . PRO A 1 206 ? -8.478 -5.065 -0.199 1.00 97.44 206 PRO A C 1
ATOM 1629 O O . PRO A 1 206 ? -9.630 -5.331 -0.530 1.00 97.44 206 PRO A O 1
ATOM 1632 N N . VAL A 1 207 ? -7.935 -3.863 -0.379 1.00 96.94 207 VAL A N 1
ATOM 1633 C CA . VAL A 1 207 ? -8.623 -2.679 -0.930 1.00 96.94 207 VAL A CA 1
ATOM 1634 C C . VAL A 1 207 ? -7.747 -1.984 -1.977 1.00 96.94 207 VAL A C 1
ATOM 1636 O O . VAL A 1 207 ? -6.687 -2.510 -2.314 1.00 96.94 207 VAL A O 1
ATOM 1639 N N . ASN A 1 208 ? -8.130 -0.805 -2.489 1.00 93.50 208 ASN A N 1
ATOM 1640 C CA . ASN A 1 208 ? -7.333 -0.030 -3.457 1.00 93.50 208 ASN A CA 1
ATOM 1641 C C . ASN A 1 208 ? -6.799 -0.914 -4.606 1.00 93.50 208 ASN A C 1
ATOM 1643 O O . ASN A 1 208 ? -5.590 -0.997 -4.859 1.00 93.50 208 ASN A O 1
ATOM 1647 N N . PHE A 1 209 ? -7.702 -1.681 -5.220 1.00 91.25 209 PHE A N 1
ATOM 1648 C CA . PHE A 1 209 ? -7.363 -2.520 -6.362 1.00 91.25 209 PHE A CA 1
ATOM 1649 C C . PHE A 1 209 ? -6.989 -1.628 -7.534 1.00 91.25 209 PHE A C 1
ATOM 1651 O O . PHE A 1 209 ? -7.650 -0.627 -7.801 1.00 91.25 209 PHE A O 1
ATOM 1658 N N . LYS A 1 210 ? -5.957 -2.022 -8.279 1.00 84.38 210 LYS A N 1
ATOM 1659 C CA . LYS A 1 210 ? -5.730 -1.420 -9.586 1.00 84.38 210 LYS A CA 1
ATOM 1660 C C . LYS A 1 210 ? -6.876 -1.835 -10.493 1.00 84.38 210 LYS A C 1
ATOM 1662 O O . LYS A 1 210 ? -7.198 -3.021 -10.591 1.00 84.38 210 LYS A O 1
ATOM 1667 N N . GLU A 1 211 ? -7.525 -0.849 -11.105 1.00 75.31 211 GLU A N 1
ATOM 1668 C CA . GLU A 1 211 ? -8.551 -1.133 -12.092 1.00 75.31 211 GLU A CA 1
ATOM 1669 C C . GLU A 1 211 ? -7.942 -2.027 -13.166 1.00 75.31 211 GLU A C 1
ATOM 1671 O O . GLU A 1 211 ? -6.864 -1.751 -13.699 1.00 75.31 211 GLU A O 1
ATOM 1676 N N . LYS A 1 212 ? -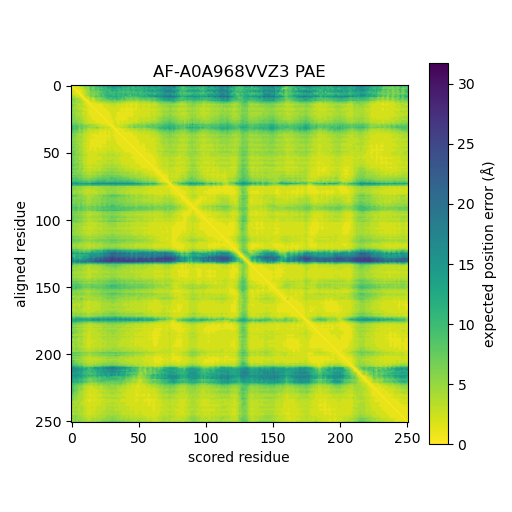8.625 -3.134 -13.475 1.00 74.75 212 LYS A N 1
ATOM 1677 C CA . LYS A 1 212 ? -8.240 -3.927 -14.636 1.00 74.75 212 LYS A CA 1
ATOM 1678 C C . LYS A 1 212 ? -8.349 -3.013 -15.837 1.00 74.75 212 LYS A C 1
ATOM 1680 O O . LYS A 1 212 ? -9.446 -2.543 -16.140 1.00 74.75 212 LYS A O 1
ATOM 1685 N N . ILE A 1 213 ? -7.239 -2.824 -16.539 1.00 74.38 213 ILE A N 1
ATOM 1686 C CA . ILE A 1 213 ? -7.249 -2.010 -17.742 1.00 74.38 213 ILE A CA 1
ATOM 1687 C C . ILE A 1 213 ? -8.031 -2.791 -18.787 1.00 74.38 213 ILE A C 1
ATOM 1689 O O . ILE A 1 213 ? -7.523 -3.756 -19.366 1.00 74.38 213 ILE A O 1
ATOM 1693 N N . LYS A 1 214 ? -9.304 -2.429 -18.951 1.00 75.06 214 LYS A N 1
ATOM 1694 C CA . LYS A 1 214 ? -10.171 -3.012 -19.966 1.00 75.06 214 LYS A CA 1
ATOM 1695 C C . LYS A 1 214 ? -9.603 -2.640 -21.326 1.00 75.06 214 LYS A C 1
ATOM 1697 O O . LYS A 1 214 ? -9.193 -1.505 -21.548 1.00 75.06 214 LYS A O 1
ATOM 1702 N N . LEU A 1 215 ? -9.554 -3.630 -22.205 1.00 78.38 215 LEU A N 1
ATOM 1703 C CA . LEU A 1 215 ? -9.232 -3.423 -23.605 1.00 78.38 215 LEU A CA 1
ATOM 1704 C C . LEU A 1 215 ? -10.565 -3.271 -24.320 1.00 78.38 215 LEU A C 1
ATOM 1706 O O . LEU A 1 215 ? -11.350 -4.220 -24.339 1.00 78.38 215 LEU A O 1
ATOM 1710 N N . ASN A 1 216 ? -10.837 -2.096 -24.879 1.00 79.69 216 ASN A N 1
ATOM 1711 C CA . ASN A 1 216 ? -12.061 -1.911 -25.663 1.00 79.69 216 ASN A CA 1
ATOM 1712 C C . ASN A 1 216 ? -11.927 -2.523 -27.066 1.00 79.69 216 ASN A C 1
ATOM 1714 O O . ASN A 1 216 ? -12.915 -2.720 -27.767 1.00 79.69 216 ASN A O 1
ATOM 1718 N N . ASN A 1 217 ? -10.697 -2.814 -27.490 1.00 81.38 217 ASN A N 1
ATOM 1719 C CA . ASN A 1 217 ? -10.340 -3.317 -28.810 1.00 81.38 217 ASN A CA 1
ATOM 1720 C C . ASN A 1 217 ? -8.922 -3.925 -28.774 1.00 81.38 217 ASN A C 1
ATOM 1722 O O . ASN A 1 217 ? -8.174 -3.770 -27.806 1.00 81.38 217 ASN A O 1
ATOM 1726 N N . ILE A 1 218 ? -8.533 -4.618 -29.848 1.00 81.62 218 ILE A N 1
ATOM 1727 C CA . ILE A 1 218 ?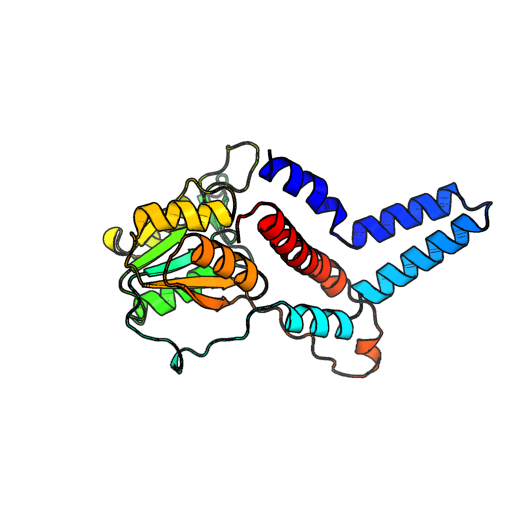 -7.228 -5.290 -29.928 1.00 81.62 218 ILE A CA 1
ATOM 1728 C C . ILE A 1 218 ? -6.046 -4.318 -30.074 1.00 81.62 218 ILE A C 1
ATOM 1730 O O . ILE A 1 218 ? -4.939 -4.640 -29.653 1.00 81.62 218 ILE A O 1
ATOM 1734 N N . HIS A 1 219 ? -6.254 -3.118 -30.627 1.00 80.69 219 HIS A N 1
ATOM 1735 C CA . HIS A 1 219 ? -5.165 -2.153 -30.814 1.00 80.69 219 HIS A CA 1
ATOM 1736 C C . HIS A 1 219 ? -4.702 -1.549 -29.481 1.00 80.69 219 HIS A C 1
ATOM 1738 O O . HIS A 1 219 ? -3.502 -1.367 -29.271 1.00 80.69 219 HIS A O 1
ATOM 1744 N N . GLU A 1 220 ? -5.611 -1.357 -28.523 1.00 81.38 220 GLU A N 1
ATOM 1745 C CA . GLU A 1 220 ? -5.270 -0.983 -27.148 1.00 81.38 220 GLU A CA 1
ATOM 1746 C C . GLU A 1 220 ? -4.382 -2.017 -26.440 1.00 81.38 220 GLU A C 1
ATOM 1748 O O . GLU A 1 220 ? -3.702 -1.664 -25.479 1.00 81.38 220 GLU A O 1
ATOM 1753 N N . ALA A 1 221 ? -4.346 -3.274 -26.900 1.00 81.50 221 ALA A N 1
ATOM 1754 C CA . ALA A 1 221 ? -3.460 -4.295 -26.343 1.00 81.50 221 ALA A CA 1
ATOM 1755 C C . ALA A 1 221 ? -1.983 -4.060 -26.699 1.00 81.50 221 ALA A C 1
ATOM 1757 O O . ALA A 1 221 ? -1.103 -4.596 -26.024 1.00 81.50 221 ALA A O 1
ATOM 1758 N N . VAL A 1 222 ? -1.714 -3.287 -27.756 1.00 83.75 222 VAL A N 1
ATOM 1759 C CA . VAL A 1 222 ? -0.370 -3.060 -28.309 1.00 83.75 222 VAL A CA 1
ATOM 1760 C C . VAL A 1 222 ? 0.123 -1.641 -28.028 1.00 83.75 222 VAL A C 1
ATOM 1762 O O . VAL A 1 222 ? 1.328 -1.432 -27.912 1.00 83.75 222 VAL A O 1
ATOM 1765 N N . LEU A 1 223 ? -0.788 -0.672 -27.880 1.00 88.50 223 LEU A N 1
ATOM 1766 C CA . LEU A 1 223 ? -0.429 0.718 -27.606 1.00 88.50 223 LEU A CA 1
ATOM 1767 C C . LEU A 1 223 ? 0.255 0.873 -26.231 1.00 88.50 223 LEU A C 1
ATOM 1769 O O . LEU A 1 223 ? -0.345 0.523 -25.208 1.00 88.50 223 LEU A O 1
ATOM 1773 N N . PRO A 1 224 ? 1.474 1.446 -26.188 1.00 90.75 224 PRO A N 1
ATOM 1774 C CA . PRO A 1 224 ? 2.145 1.812 -24.946 1.00 90.75 224 PRO A CA 1
ATOM 1775 C C . PRO A 1 224 ? 1.290 2.726 -24.063 1.00 90.75 224 PRO A C 1
ATOM 1777 O O . PRO A 1 224 ? 0.754 3.730 -24.529 1.00 90.75 224 PRO A O 1
ATOM 1780 N N . SER A 1 225 ? 1.213 2.418 -22.768 1.00 91.25 225 SER A N 1
ATOM 1781 C CA . SER A 1 225 ? 0.597 3.276 -21.754 1.00 91.25 225 SER A CA 1
ATOM 1782 C C . SER A 1 225 ? 1.626 3.776 -20.737 1.00 91.25 225 SER A C 1
ATOM 1784 O O . SER A 1 225 ? 2.303 2.989 -20.074 1.00 91.25 225 SER A O 1
ATOM 1786 N N . LEU A 1 226 ? 1.705 5.101 -20.574 1.00 90.38 226 LEU A N 1
ATOM 1787 C CA . LEU A 1 226 ? 2.535 5.748 -19.547 1.00 90.38 226 LEU A CA 1
ATOM 1788 C C . LEU A 1 226 ? 2.021 5.476 -18.127 1.00 90.38 226 LEU A C 1
ATOM 1790 O O . LEU A 1 226 ? 2.810 5.363 -17.185 1.00 90.38 226 LEU A O 1
ATOM 1794 N N . GLU A 1 227 ? 0.705 5.332 -17.979 1.00 89.94 227 GLU A N 1
ATOM 1795 C CA . GLU A 1 227 ? 0.082 4.933 -16.719 1.00 89.94 227 GLU A CA 1
ATOM 1796 C C . GLU A 1 227 ? 0.556 3.531 -16.316 1.00 89.94 227 GLU A C 1
ATOM 1798 O O . GLU A 1 227 ? 1.042 3.341 -15.202 1.00 89.94 227 GLU A O 1
ATOM 1803 N N . VAL A 1 228 ? 0.517 2.573 -17.252 1.00 91.75 228 VAL A N 1
ATOM 1804 C CA . VAL A 1 228 ? 1.015 1.203 -17.038 1.00 91.75 228 VAL A CA 1
ATOM 1805 C C . VAL A 1 228 ? 2.497 1.207 -16.706 1.00 91.75 228 VAL A C 1
ATOM 1807 O O . VAL A 1 228 ? 2.917 0.557 -15.751 1.00 91.75 228 VAL A O 1
ATOM 1810 N N . PHE A 1 229 ? 3.280 1.983 -17.450 1.00 92.19 229 PHE A N 1
ATOM 1811 C CA . PHE A 1 229 ? 4.715 2.114 -17.226 1.00 92.19 229 PHE A CA 1
ATOM 1812 C C . PHE A 1 229 ? 5.045 2.584 -15.806 1.00 92.19 229 PHE A C 1
ATOM 1814 O O . PHE A 1 229 ? 5.953 2.056 -15.159 1.00 92.19 229 PHE A O 1
ATOM 1821 N N . SER A 1 230 ? 4.244 3.507 -15.274 1.00 89.88 230 SER A N 1
ATOM 1822 C CA . SER A 1 230 ? 4.351 3.959 -13.884 1.00 89.88 230 SER A CA 1
ATOM 1823 C C . SER A 1 230 ? 3.851 2.900 -12.891 1.00 89.88 230 SER A C 1
ATOM 1825 O O . SER A 1 230 ? 4.460 2.688 -11.838 1.00 89.88 230 SER A O 1
ATOM 1827 N N . ALA A 1 231 ? 2.767 2.196 -13.226 1.00 92.06 231 ALA A N 1
ATOM 1828 C CA . ALA A 1 231 ? 2.159 1.171 -12.384 1.00 92.06 231 ALA A CA 1
ATOM 1829 C C . ALA A 1 231 ? 3.062 -0.055 -12.176 1.00 92.06 231 ALA A C 1
ATOM 1831 O O . ALA A 1 231 ? 3.124 -0.595 -11.067 1.00 92.06 231 ALA A O 1
ATOM 1832 N N . TRP A 1 232 ? 3.843 -0.437 -13.189 1.00 94.38 232 TRP A N 1
ATOM 1833 C CA . TRP A 1 232 ? 4.878 -1.462 -13.059 1.00 94.38 232 TRP A CA 1
ATOM 1834 C C . TRP A 1 232 ? 5.919 -1.126 -11.998 1.00 94.38 232 TRP A C 1
ATOM 1836 O O . TRP A 1 232 ? 6.314 -2.015 -11.251 1.00 94.38 232 TRP A O 1
ATOM 1846 N N . GLY A 1 233 ? 6.326 0.141 -11.874 1.00 92.69 233 GLY A N 1
ATOM 1847 C CA . GLY A 1 233 ? 7.257 0.558 -10.824 1.00 92.69 233 GLY A CA 1
ATOM 1848 C C . GLY A 1 233 ? 6.721 0.258 -9.420 1.00 92.69 233 GLY A C 1
ATOM 1849 O O . GLY A 1 233 ? 7.450 -0.256 -8.573 1.00 92.69 233 GLY A O 1
ATOM 1850 N N . MET A 1 234 ? 5.426 0.498 -9.183 1.00 89.94 234 MET A N 1
ATOM 1851 C CA . MET A 1 234 ? 4.774 0.156 -7.910 1.00 89.94 234 MET A CA 1
ATOM 1852 C C . MET A 1 234 ? 4.699 -1.359 -7.688 1.00 89.94 234 MET A C 1
ATOM 1854 O O . MET A 1 234 ? 4.989 -1.828 -6.589 1.00 89.94 234 MET A O 1
ATOM 1858 N N . LEU A 1 235 ? 4.341 -2.124 -8.721 1.00 94.25 235 LEU A N 1
ATOM 1859 C CA . LEU A 1 235 ? 4.232 -3.581 -8.636 1.00 94.25 235 LEU A CA 1
ATOM 1860 C C . LEU A 1 235 ? 5.593 -4.244 -8.372 1.00 94.25 235 LEU A C 1
ATOM 1862 O O . LEU A 1 235 ? 5.731 -5.035 -7.441 1.00 94.25 235 LEU A O 1
ATOM 1866 N N . LEU A 1 236 ? 6.618 -3.877 -9.144 1.00 94.75 236 LEU A N 1
ATOM 1867 C CA . LEU A 1 236 ? 7.981 -4.384 -8.980 1.00 94.75 236 LEU A CA 1
ATOM 1868 C C . LEU A 1 236 ? 8.551 -4.030 -7.604 1.00 94.75 236 LEU A C 1
ATOM 1870 O O . LEU A 1 236 ? 9.251 -4.844 -7.004 1.00 94.75 236 LEU A O 1
ATOM 1874 N N . LYS A 1 237 ? 8.217 -2.849 -7.070 1.00 91.69 237 LYS A N 1
ATOM 1875 C CA . LYS A 1 237 ? 8.599 -2.451 -5.712 1.00 91.69 237 LYS A CA 1
ATOM 1876 C C . LYS A 1 237 ? 8.000 -3.376 -4.653 1.00 91.69 237 LYS A C 1
ATOM 1878 O O . LYS A 1 237 ? 8.708 -3.734 -3.714 1.00 91.69 237 LYS A O 1
ATOM 1883 N N . GLU A 1 238 ? 6.741 -3.788 -4.795 1.00 94.12 238 GLU A N 1
ATOM 1884 C CA . GLU A 1 238 ? 6.127 -4.740 -3.862 1.00 94.12 238 GLU A CA 1
ATOM 1885 C C . GLU A 1 238 ? 6.729 -6.146 -3.990 1.00 94.12 238 GLU A C 1
ATOM 1887 O O . GLU A 1 238 ? 7.065 -6.746 -2.966 1.00 94.12 238 GLU A O 1
ATOM 1892 N N . ILE A 1 239 ? 6.962 -6.630 -5.216 1.00 95.00 239 ILE A N 1
ATOM 1893 C CA . ILE A 1 239 ? 7.595 -7.938 -5.472 1.00 95.00 239 ILE A CA 1
ATOM 1894 C C . ILE A 1 239 ? 9.010 -7.983 -4.883 1.00 95.00 239 ILE A C 1
ATOM 1896 O O . ILE A 1 239 ? 9.346 -8.885 -4.109 1.00 95.00 239 ILE A O 1
ATOM 1900 N N . LEU A 1 240 ? 9.843 -6.991 -5.210 1.00 93.12 240 LEU A N 1
ATOM 1901 C CA . LEU A 1 240 ? 11.210 -6.918 -4.703 1.00 93.12 240 LEU A CA 1
ATOM 1902 C C . LEU A 1 240 ? 11.225 -6.705 -3.188 1.00 93.12 240 LEU A C 1
ATOM 1904 O O . LEU A 1 240 ? 12.038 -7.312 -2.490 1.00 93.12 240 LEU A O 1
ATOM 1908 N N . GLY A 1 241 ? 10.313 -5.880 -2.669 1.00 91.81 241 GLY A N 1
ATOM 1909 C CA . GLY A 1 241 ? 10.141 -5.667 -1.238 1.00 91.81 241 GLY A CA 1
ATOM 1910 C C . GLY A 1 241 ? 9.849 -6.974 -0.509 1.00 91.81 241 GLY A C 1
ATOM 1911 O O . GLY A 1 241 ? 10.502 -7.276 0.484 1.00 91.81 241 GLY A O 1
ATOM 1912 N N . TYR A 1 242 ? 8.940 -7.796 -1.027 1.00 95.19 242 TYR A N 1
ATOM 1913 C CA . TYR A 1 242 ? 8.631 -9.099 -0.445 1.00 95.19 242 TYR A CA 1
ATOM 1914 C C . TYR A 1 242 ? 9.837 -10.043 -0.474 1.00 95.19 242 TYR A C 1
ATOM 1916 O O . TYR A 1 242 ? 10.191 -10.617 0.555 1.00 95.19 242 TYR A O 1
ATOM 1924 N N . ALA A 1 243 ? 10.504 -10.174 -1.627 1.00 94.31 243 ALA A N 1
ATOM 1925 C CA . ALA A 1 243 ? 11.684 -11.029 -1.765 1.00 94.31 243 ALA A CA 1
ATOM 1926 C C . ALA A 1 243 ? 12.794 -10.611 -0.790 1.00 94.31 243 ALA A C 1
ATOM 1928 O O . ALA A 1 243 ? 13.368 -11.442 -0.089 1.00 94.31 243 ALA A O 1
ATOM 1929 N N . THR A 1 244 ? 13.030 -9.306 -0.681 1.00 92.25 244 THR A N 1
ATOM 1930 C CA . THR A 1 244 ? 14.009 -8.742 0.246 1.00 92.25 244 THR A CA 1
ATOM 1931 C C . THR A 1 244 ? 13.633 -9.036 1.698 1.00 92.25 244 THR A C 1
ATOM 1933 O O . THR A 1 244 ? 14.479 -9.465 2.474 1.00 92.25 244 THR A O 1
ATOM 1936 N N . TYR A 1 245 ? 12.366 -8.856 2.081 1.00 94.62 245 TYR A N 1
ATOM 1937 C CA . TYR A 1 245 ? 11.912 -9.123 3.449 1.00 94.62 245 TYR A CA 1
ATOM 1938 C C . TYR A 1 245 ? 12.047 -10.606 3.800 1.00 94.62 245 TYR A C 1
ATOM 1940 O O . TYR A 1 245 ? 12.462 -10.932 4.910 1.00 94.62 245 TYR A O 1
ATOM 1948 N N . LYS A 1 246 ? 11.774 -11.503 2.846 1.00 95.31 246 LYS A N 1
ATOM 1949 C CA . LYS A 1 246 ? 12.004 -12.941 3.012 1.00 95.31 246 LYS A CA 1
ATOM 1950 C C . LYS A 1 246 ? 13.482 -13.248 3.268 1.00 95.31 246 LYS A C 1
ATOM 1952 O O . LYS A 1 246 ? 13.787 -13.979 4.202 1.00 95.31 246 LYS A O 1
ATOM 1957 N N . LEU A 1 247 ? 14.393 -12.658 2.488 1.00 94.56 247 LEU A N 1
ATOM 1958 C CA . LEU A 1 247 ? 15.843 -12.822 2.671 1.00 94.56 247 LEU A CA 1
ATOM 1959 C C . LEU A 1 247 ? 16.337 -12.277 4.019 1.00 94.56 247 LEU A C 1
ATOM 1961 O O . LEU A 1 247 ? 17.263 -12.830 4.600 1.00 94.56 247 LEU A O 1
ATOM 1965 N N . MET A 1 248 ? 15.709 -11.215 4.524 1.00 92.75 248 MET A N 1
ATOM 1966 C CA . MET A 1 248 ? 16.025 -10.610 5.824 1.00 92.75 248 MET A CA 1
ATOM 1967 C C . MET A 1 248 ? 15.336 -11.304 7.011 1.00 92.75 248 MET A C 1
ATOM 1969 O O . MET A 1 248 ? 15.521 -10.880 8.149 1.00 92.75 248 MET A O 1
ATOM 1973 N N . GLY A 1 249 ? 14.540 -12.353 6.773 1.00 95.12 249 GLY A N 1
ATOM 1974 C CA . GLY A 1 249 ? 13.831 -13.089 7.824 1.00 95.12 249 GLY A CA 1
ATOM 1975 C C . GLY A 1 249 ? 12.614 -12.361 8.409 1.00 95.12 249 GLY A C 1
ATOM 1976 O O . GLY A 1 249 ? 12.138 -12.729 9.482 1.00 95.12 249 GLY A O 1
ATOM 1977 N N . TYR A 1 250 ? 12.100 -11.337 7.723 1.00 95.31 250 TYR A N 1
ATOM 1978 C CA . TYR A 1 250 ? 10.944 -10.546 8.164 1.00 95.31 250 TYR A CA 1
ATOM 1979 C C . TYR A 1 250 ? 9.592 -11.181 7.828 1.00 95.31 250 TYR A C 1
ATOM 1981 O O . TYR A 1 250 ? 8.578 -10.726 8.362 1.00 95.31 250 TYR A O 1
ATOM 1989 N N . LEU A 1 251 ? 9.587 -12.197 6.957 1.00 95.38 251 LEU A N 1
ATOM 1990 C CA . LEU A 1 251 ? 8.423 -12.994 6.554 1.00 95.38 251 LEU A CA 1
ATOM 1991 C C . LEU A 1 251 ? 8.534 -14.434 7.060 1.00 95.38 251 LEU A C 1
ATOM 1993 O O . LEU A 1 251 ? 9.670 -14.899 7.331 1.00 95.38 251 LEU A O 1
#

pLDDT: mean 91.71, std 8.93, range [50.78, 98.44]

Secondary structure (DSSP, 8-state):
-HHHHHHHHHGGGSHHHHHHHHHHHHHHTTTSHHHHHHHHHHHHHHHHHH-HHHHHHHHHHHSPPP--GGGS-S-EEEEEEESSSEEEEGGGTEEEE-TTTHHHHHHHHHHHTTSEEEEEEE-----TT--SPPHHHHHHHHHHHTT--TTTEEEE---SSHHHHHHHHHHHH-TT-EEEEEEETTTHHHHHHHHHHTT-EEEEEEESPPPP---SSSGGGTS--HHHHHHHHHHHHHHHHHHHHHHTT--

Mean predicted aligned error: 4.88 Å

Solvent-accessible surface area (backbone atoms only — not comparable to full-atom values): 13272 Å² total; per-residue (Å²): 111,67,70,60,52,53,59,63,54,49,57,78,48,27,59,64,51,53,33,51,54,26,45,52,49,13,60,77,32,58,94,42,77,64,8,59,51,29,41,52,49,22,52,50,51,50,50,57,48,8,21,47,61,58,47,50,53,51,50,63,73,61,28,46,70,84,67,58,80,89,76,52,74,59,78,28,48,29,24,32,19,54,57,90,20,59,48,75,40,76,96,75,75,44,79,46,70,46,90,47,38,48,15,53,56,50,28,51,48,41,30,76,70,50,30,16,77,27,35,32,29,34,21,12,44,93,60,96,78,72,80,65,78,32,34,25,57,54,52,48,54,53,42,45,74,76,68,49,57,75,89,49,54,46,72,38,53,82,22,71,47,63,53,40,34,26,52,57,45,42,75,71,64,43,75,86,37,36,33,36,38,19,28,39,10,63,49,30,59,50,47,52,37,16,31,47,59,63,56,38,51,68,49,76,44,41,32,58,67,78,76,76,78,78,65,94,48,76,65,58,52,70,46,70,32,72,67,42,32,54,49,46,25,58,51,45,45,43,53,52,48,40,55,50,34,47,75,72,63,46,71

Sequence (251 aa):
MFFIISKILGFLVYPANWVGILLVGAWLFKKHAAGKKLLWASLAIFVVFSNKPLYNLADRSWSAKPVRYSDLDTNYDYVIALGGMASYLEEYEFTKFNPSADRLLQAMYLYKAKVAKRLFITGGSSTLLGKEQKESDVLKAYLLAIGFDKNEIMTENQSLNTHENAKYTKAIVGDTSKCLIVTSANHGPRALACFKKQGIDTDLFPVNFKEKIKLNNIHEAVLPSLEVFSAWGMLLKEILGYATYKLMGYL

Nearest PDB structures (foldseek):
  3r2j-assembly2_C  TM=4.134E-01  e=1.130E+00  Leishmania infantum
  3fh0-assembly1_A  TM=4.769E-01  e=1.827E+00  Klebsiella pneumoniae subsp. pneumoniae MGH 78578
  3dcm-assembly1_X-2  TM=2.976E-01  e=4.318E-01  Thermotoga maritima
  4cdg-assembly1_A  TM=3.997E-01  e=8.213E+00  Homo sapiens